Protein AF-A0A1A8RMK7-F1 (afdb_monomer_lite)

Radius of gyration: 38.93 Å; chains: 1; bounding box: 64×34×130 Å

Sequence (241 aa):
MSVLWRCCLLLFVYRCASGFGVDTCDEVRKVFQLRQIGPNKLLPSSPVPGSDLQVCTSQNLTCCTKKVEEKYQLAARRDIQNFLQAYSNGLNLLLTRNVASFQENFDVLMRQAENYTNAMLQVSYQKMFDQASETVRELFTDVGLFLLGSELNVGEFVQRFFDALFPLVYSHYINPGVDDLSPVHAECVRSVSRDVRPFGAAPDLLADQITRSGVSGRLLLQALHLGIEVINTTDHLQLSR

Organism: NCBI:txid451742

InterPro domains:
  IPR001863 Glypican [PF01153] (22-240)
  IPR001863 Glypican [PTHR10822] (5-240)

Secondary structure (DSSP, 8-state):
-HHHHHHHHHHHHHHHS--------HHHHHHHHHTT-S-GGGS-SS-EE-TT-SS---SSEES--HHHHHHHHHHHHHHHHHHHHHHHHHHHHHHHHHHHHHHHHHHHHHHHHHHHHHHHHHHH-GGGHHHHHHHHHHHHHHHHHHHHT----HHHHHHHHHHHHHHHHIIIII-TTS-S--HHHHHHHHHHHHHH-TTTTHHHHHHHHHHHHHHHHHHHHHHHHHHHHHHHHHHTPPPP-

Foldseek 3Di:
DPVVVVVVVVVVVVVVVPDPQVQACVVVLVVCVVLVLDDSVQWDGGWDDAPPDDPDDDPGTDRDDNVNNVSVVVSVLVVVLVVLVVVLVVLLVVLVVVLVVLLVVLVVVLVVVLVVVLVCCCVPPVQCSVQLSVLSVQLSVLLSCVLLPDPDQLLVSLLVSVLSCQLVCCCVPVPVVDPDQDPVRSVVSSVCCVVVVPVPCVSVVSSVVSVVVRVVSNVSSVVSVVSSVVSVVSSPDDDDD

pLDDT: mean 86.18, std 13.44, range [35.31, 97.75]

Structure (mmCIF, N/CA/C/O backbone):
data_AF-A0A1A8RMK7-F1
#
_entry.id   AF-A0A1A8RMK7-F1
#
loop_
_atom_site.group_PDB
_atom_site.id
_atom_site.type_symbol
_atom_site.label_atom_id
_atom_site.label_alt_id
_atom_site.label_comp_id
_atom_site.label_asym_id
_atom_site.label_entity_id
_atom_site.label_seq_id
_atom_site.pdbx_PDB_ins_code
_atom_site.Cartn_x
_atom_site.Cartn_y
_atom_site.Cartn_z
_atom_site.occupancy
_atom_site.B_iso_or_equiv
_atom_site.auth_seq_id
_atom_site.auth_comp_id
_atom_site.auth_asym_id
_atom_site.auth_atom_id
_atom_site.pdbx_PDB_model_num
ATOM 1 N N . MET A 1 1 ? 14.911 11.731 -89.880 1.00 53.34 1 MET A N 1
ATOM 2 C CA . MET A 1 1 ? 14.312 11.781 -88.522 1.00 53.34 1 MET A CA 1
ATOM 3 C C . MET A 1 1 ? 14.672 10.584 -87.622 1.00 53.34 1 MET A C 1
ATOM 5 O O . MET A 1 1 ? 14.210 10.533 -86.495 1.00 53.34 1 MET A O 1
ATOM 9 N N . SER A 1 2 ? 15.528 9.648 -88.052 1.00 57.47 2 SER A N 1
ATOM 10 C CA . SER A 1 2 ? 15.891 8.431 -87.296 1.00 57.47 2 SER A CA 1
ATOM 11 C C . SER A 1 2 ? 17.196 8.537 -86.488 1.00 57.47 2 SER A C 1
ATOM 13 O O . SER A 1 2 ? 17.404 7.765 -85.557 1.00 57.47 2 SER A O 1
ATOM 15 N N . VAL A 1 3 ? 18.071 9.493 -86.816 1.00 56.88 3 VAL A N 1
ATOM 16 C CA . VAL A 1 3 ? 19.383 9.663 -86.159 1.00 56.88 3 VAL A CA 1
ATOM 17 C C . VAL A 1 3 ? 19.263 10.462 -84.855 1.00 56.88 3 VAL A C 1
ATOM 19 O O . VAL A 1 3 ? 19.833 10.072 -83.841 1.00 56.88 3 VAL A O 1
ATOM 22 N N . LEU A 1 4 ? 18.432 11.510 -84.841 1.00 55.28 4 LEU A N 1
ATOM 23 C CA . LEU A 1 4 ? 18.163 12.334 -83.653 1.00 55.28 4 LEU A CA 1
ATOM 24 C C . LEU A 1 4 ? 17.505 11.538 -82.514 1.00 55.28 4 LEU A C 1
ATOM 26 O O . LEU A 1 4 ? 17.903 11.683 -81.364 1.00 55.28 4 LEU A O 1
ATOM 30 N N . TRP A 1 5 ? 16.577 10.625 -82.830 1.00 51.47 5 TRP A N 1
ATOM 31 C CA . TRP A 1 5 ? 15.961 9.737 -81.834 1.00 51.47 5 TRP A CA 1
ATOM 32 C C . TRP A 1 5 ? 17.001 8.786 -81.219 1.00 51.47 5 TRP A C 1
ATOM 34 O O . TRP A 1 5 ? 17.046 8.612 -80.002 1.00 51.47 5 TRP A O 1
ATOM 44 N N . ARG A 1 6 ? 17.896 8.216 -82.038 1.00 56.56 6 ARG A N 1
ATOM 45 C CA . ARG A 1 6 ? 18.968 7.327 -81.558 1.00 56.56 6 ARG A CA 1
ATOM 46 C C . ARG A 1 6 ? 19.976 8.061 -80.668 1.00 56.56 6 ARG A C 1
ATOM 48 O O . ARG A 1 6 ? 20.372 7.507 -79.648 1.00 56.56 6 ARG A O 1
ATOM 55 N N . CYS A 1 7 ? 20.324 9.311 -80.982 1.00 57.47 7 CYS A N 1
ATOM 56 C CA . CYS A 1 7 ? 21.169 10.137 -80.112 1.00 57.47 7 CYS A CA 1
ATOM 57 C C . CYS A 1 7 ? 20.474 10.509 -78.792 1.00 57.47 7 CYS A C 1
ATOM 59 O O . CYS A 1 7 ? 21.106 10.434 -77.740 1.00 57.47 7 CYS A O 1
ATOM 61 N N . CYS A 1 8 ? 19.179 10.844 -78.811 1.00 57.22 8 CYS A N 1
ATOM 62 C CA . CYS A 1 8 ? 18.424 11.125 -77.586 1.00 57.22 8 CYS A CA 1
ATOM 63 C C . CYS A 1 8 ? 18.284 9.891 -76.682 1.00 57.22 8 CYS A C 1
ATOM 65 O O . CYS A 1 8 ? 18.418 10.023 -75.469 1.00 57.22 8 CYS A O 1
ATOM 67 N N . LEU A 1 9 ? 18.084 8.696 -77.252 1.00 56.19 9 LEU A N 1
ATOM 68 C CA . LEU A 1 9 ? 18.052 7.443 -76.488 1.00 56.19 9 LEU A CA 1
ATOM 69 C C . LEU A 1 9 ? 19.420 7.097 -75.888 1.00 56.19 9 LEU A C 1
ATOM 71 O O . LEU A 1 9 ? 19.484 6.703 -74.729 1.00 56.19 9 LEU A O 1
ATOM 75 N N . LEU A 1 10 ? 20.517 7.296 -76.626 1.00 55.12 10 LEU A N 1
ATOM 76 C CA . LEU A 1 10 ? 21.869 7.056 -76.105 1.00 55.12 10 LEU A CA 1
ATOM 77 C C . LEU A 1 10 ? 22.231 8.026 -74.965 1.00 55.12 10 LEU A C 1
ATOM 79 O O . LEU A 1 10 ? 22.834 7.605 -73.982 1.00 55.12 10 LEU A O 1
ATOM 83 N N . LEU A 1 11 ? 21.802 9.291 -75.041 1.00 54.12 11 LEU A N 1
ATOM 84 C CA . LEU A 1 11 ? 21.999 10.276 -73.967 1.00 54.12 11 LEU A CA 1
ATOM 85 C C . LEU A 1 11 ? 21.123 10.003 -72.732 1.00 54.12 11 LEU A C 1
ATOM 87 O O . LEU A 1 11 ? 21.569 10.234 -71.608 1.00 54.12 11 LEU A O 1
ATOM 91 N N . PHE A 1 12 ? 19.905 9.481 -72.916 1.00 51.97 12 PHE A N 1
ATOM 92 C CA . PHE A 1 12 ? 19.041 9.067 -71.803 1.00 51.97 12 PHE A CA 1
ATOM 93 C C . PHE A 1 12 ? 19.560 7.803 -71.106 1.00 51.97 12 PHE A C 1
ATOM 95 O O . PHE A 1 12 ? 19.561 7.740 -69.879 1.00 51.97 12 PHE A O 1
ATOM 102 N N . VAL A 1 13 ? 20.074 6.827 -71.863 1.00 52.34 13 VAL A N 1
ATOM 103 C CA . VAL A 1 13 ? 20.673 5.605 -71.299 1.00 52.34 13 VAL A CA 1
ATOM 104 C C . VAL A 1 13 ? 21.986 5.916 -70.571 1.00 52.34 13 VAL A C 1
ATOM 106 O O . VAL A 1 13 ? 22.209 5.381 -69.487 1.00 52.34 13 VAL A O 1
ATOM 109 N N . TYR A 1 14 ? 22.810 6.845 -71.077 1.00 44.16 14 TYR A N 1
ATOM 110 C CA . TYR A 1 14 ? 24.031 7.270 -70.377 1.00 44.16 14 TYR A CA 1
ATOM 111 C C . TYR A 1 14 ? 23.729 7.992 -69.050 1.00 44.16 14 TYR A C 1
ATOM 113 O O . TYR A 1 14 ? 24.456 7.815 -68.077 1.00 44.16 14 TYR A O 1
ATOM 121 N N . ARG A 1 15 ? 22.621 8.747 -68.970 1.00 40.75 15 ARG A N 1
ATOM 122 C CA . ARG A 1 15 ? 22.164 9.391 -67.720 1.00 40.75 15 ARG A CA 1
ATOM 123 C C . ARG A 1 15 ? 21.473 8.447 -66.729 1.00 40.75 15 ARG A C 1
ATOM 125 O O . ARG A 1 15 ? 21.417 8.772 -65.549 1.00 40.75 15 ARG A O 1
ATOM 132 N N . CYS A 1 16 ? 20.972 7.293 -67.171 1.00 37.19 16 CYS A N 1
ATOM 133 C CA . CYS A 1 16 ? 20.423 6.264 -66.277 1.00 37.19 16 CYS A CA 1
ATOM 134 C C . CYS A 1 16 ? 21.469 5.243 -65.798 1.00 37.19 16 CYS A C 1
ATOM 136 O O . CYS A 1 16 ? 21.209 4.539 -64.827 1.00 37.19 16 CYS A O 1
ATOM 138 N N . ALA A 1 17 ? 22.642 5.164 -66.440 1.00 35.31 17 ALA A N 1
ATOM 139 C CA . ALA A 1 17 ? 23.746 4.301 -66.009 1.00 35.31 17 ALA A CA 1
ATOM 140 C C . ALA A 1 17 ? 24.606 4.915 -64.888 1.00 35.31 17 ALA A C 1
ATOM 142 O O . ALA A 1 17 ? 25.347 4.195 -64.221 1.00 35.31 17 ALA A O 1
ATOM 143 N N . SER A 1 18 ? 24.472 6.216 -64.619 1.00 37.44 18 SER A N 1
ATOM 144 C CA . SER A 1 18 ? 24.911 6.809 -63.356 1.00 37.44 18 SER A CA 1
ATOM 145 C C . SER A 1 18 ? 23.923 6.425 -62.255 1.00 37.44 18 SER A C 1
ATOM 147 O O . SER A 1 18 ? 23.107 7.231 -61.809 1.00 37.44 18 SER A O 1
ATOM 149 N N . GLY A 1 19 ? 23.995 5.163 -61.822 1.00 37.56 19 GLY A N 1
ATOM 150 C CA . GLY A 1 19 ? 23.586 4.817 -60.468 1.00 37.56 19 GLY A CA 1
ATOM 151 C C . GLY A 1 19 ? 24.269 5.779 -59.495 1.00 37.56 19 GLY A C 1
ATOM 152 O O . GLY A 1 19 ? 25.365 6.258 -59.779 1.00 37.56 19 GLY A O 1
ATOM 153 N N . PHE A 1 20 ? 23.603 6.099 -58.386 1.00 40.56 20 PHE A N 1
ATOM 154 C CA . PHE A 1 20 ? 24.162 6.869 -57.275 1.00 40.56 20 PHE A CA 1
ATOM 155 C C . PHE A 1 20 ? 25.444 6.185 -56.753 1.00 40.56 20 PHE A C 1
ATOM 157 O O . PHE A 1 20 ? 25.419 5.434 -55.780 1.00 40.56 20 PHE A O 1
ATOM 164 N N . GLY A 1 21 ? 26.568 6.405 -57.431 1.00 46.97 21 GLY A N 1
ATOM 165 C CA . GLY A 1 21 ? 27.900 6.131 -56.930 1.00 46.97 21 GLY A CA 1
ATOM 166 C C . GLY A 1 21 ? 28.168 7.179 -55.871 1.00 46.97 21 GLY A C 1
ATOM 167 O O . GLY A 1 21 ? 28.387 8.347 -56.179 1.00 46.97 21 GLY A O 1
ATOM 168 N N . VAL A 1 22 ? 28.045 6.790 -54.607 1.00 56.91 22 VAL A N 1
ATOM 169 C CA . VAL A 1 22 ? 28.481 7.627 -53.492 1.00 56.91 22 VAL A CA 1
ATOM 170 C C . VAL A 1 22 ? 30.006 7.632 -53.545 1.00 56.91 22 VAL A C 1
ATOM 172 O O . VAL A 1 22 ? 30.634 6.799 -52.913 1.00 56.91 22 VAL A O 1
ATOM 175 N N . ASP A 1 23 ? 30.616 8.507 -54.344 1.00 66.38 23 ASP A N 1
ATOM 176 C CA . ASP A 1 23 ? 32.080 8.527 -54.509 1.00 66.38 23 ASP A CA 1
ATOM 177 C C . ASP A 1 23 ? 32.806 8.990 -53.232 1.00 66.38 23 ASP A C 1
ATOM 179 O O . ASP A 1 23 ? 33.994 8.715 -53.046 1.00 66.38 23 ASP A O 1
ATOM 183 N N . THR A 1 24 ? 32.095 9.650 -52.309 1.00 81.38 24 THR A N 1
ATOM 184 C CA . THR A 1 24 ? 32.659 10.158 -51.054 1.00 81.38 24 THR A CA 1
ATOM 185 C C . THR A 1 24 ? 31.793 9.839 -49.837 1.00 81.38 24 THR A C 1
ATOM 187 O O . THR A 1 24 ? 30.565 9.867 -49.871 1.00 81.38 24 THR A O 1
ATOM 190 N N . CYS A 1 25 ? 32.445 9.575 -48.703 1.00 86.25 25 CYS A N 1
ATOM 191 C CA . CYS A 1 25 ? 31.781 9.249 -47.435 1.00 86.25 25 CYS A CA 1
ATOM 192 C C . CYS A 1 25 ? 31.457 10.484 -46.570 1.00 86.25 25 CYS A C 1
ATOM 194 O O . CYS A 1 25 ? 31.342 10.387 -45.344 1.00 86.25 25 CYS A O 1
ATOM 196 N N . ASP A 1 26 ? 31.334 11.661 -47.185 1.00 87.00 26 ASP A N 1
ATOM 197 C CA . ASP A 1 26 ? 31.254 12.939 -46.470 1.00 87.00 26 ASP A CA 1
ATOM 198 C C . ASP A 1 26 ? 29.928 13.126 -45.723 1.00 87.00 26 ASP A C 1
ATOM 200 O O . ASP A 1 26 ? 29.926 13.590 -44.582 1.00 87.00 26 ASP A O 1
ATOM 204 N N . GLU A 1 27 ? 28.804 12.705 -46.308 1.00 86.81 27 GLU A N 1
ATOM 205 C CA . GLU A 1 27 ? 27.490 12.780 -45.650 1.00 86.81 27 GLU A CA 1
ATOM 206 C C . GLU A 1 27 ? 27.410 11.865 -44.420 1.00 86.81 27 GLU A C 1
ATOM 208 O O . GLU A 1 27 ? 26.940 12.274 -43.356 1.00 86.81 27 GLU A O 1
ATOM 213 N N . VAL A 1 28 ? 27.969 10.653 -44.512 1.00 87.50 28 VAL A N 1
ATOM 214 C CA . VAL A 1 28 ? 28.061 9.726 -43.370 1.00 87.50 28 VAL A CA 1
ATOM 215 C C . VAL A 1 28 ? 28.926 10.329 -42.263 1.00 87.50 28 VAL A C 1
ATOM 217 O O . VAL A 1 28 ? 28.579 10.245 -41.083 1.00 87.50 28 VAL A O 1
ATOM 220 N N . ARG A 1 29 ? 30.014 11.019 -42.633 1.00 88.69 29 ARG A N 1
ATOM 221 C CA . ARG A 1 29 ? 30.884 11.723 -41.684 1.00 88.69 29 ARG A CA 1
ATOM 222 C C . ARG A 1 29 ? 30.166 12.844 -40.944 1.00 88.69 29 ARG A C 1
ATOM 224 O O . ARG A 1 29 ? 30.342 12.958 -39.732 1.00 88.69 29 ARG A O 1
ATOM 231 N N . LYS A 1 30 ? 29.321 13.621 -41.628 1.00 88.94 30 LYS A N 1
ATOM 232 C CA . LYS A 1 30 ? 28.495 14.655 -40.982 1.00 88.94 30 LYS A CA 1
ATOM 233 C C . LYS A 1 30 ? 27.570 14.049 -39.927 1.00 88.94 30 LYS A C 1
ATOM 235 O O . LYS A 1 30 ? 27.526 14.551 -38.807 1.00 88.94 30 LYS A O 1
ATOM 240 N N . VAL A 1 31 ? 26.880 12.952 -40.248 1.00 89.25 31 VAL A N 1
ATOM 241 C CA . VAL A 1 31 ? 25.964 12.284 -39.304 1.00 89.25 31 VAL A CA 1
ATOM 242 C C . VAL A 1 31 ? 26.719 11.685 -38.116 1.00 89.25 31 VAL A C 1
ATOM 244 O O . VAL A 1 31 ? 26.298 11.867 -36.974 1.00 89.25 31 VAL A O 1
ATOM 247 N N . PHE A 1 32 ? 27.849 11.017 -38.361 1.00 90.06 32 PHE A N 1
ATOM 248 C CA . PHE A 1 32 ? 28.683 10.418 -37.312 1.00 90.06 32 PHE A CA 1
ATOM 249 C C . PHE A 1 32 ? 29.187 11.460 -36.304 1.00 90.06 32 PHE A C 1
ATOM 251 O O . PHE A 1 32 ? 29.187 11.207 -35.097 1.00 90.06 32 PHE A O 1
ATOM 258 N N . GLN A 1 33 ? 29.546 12.650 -36.799 1.00 89.44 33 GLN A N 1
ATOM 259 C CA . GLN A 1 33 ? 29.944 13.787 -35.974 1.00 89.44 33 GLN A CA 1
ATOM 260 C C . GLN A 1 33 ? 28.759 14.400 -35.224 1.00 89.44 33 GLN A C 1
ATOM 262 O O . GLN A 1 33 ? 28.847 14.617 -34.017 1.00 89.44 33 GLN A O 1
ATOM 267 N N . LEU A 1 34 ? 27.652 14.674 -35.920 1.00 90.62 34 LEU A N 1
ATOM 268 C CA . LEU A 1 34 ? 26.475 15.325 -35.340 1.00 90.62 34 LEU A CA 1
ATOM 269 C C . LEU A 1 34 ? 25.857 14.487 -34.213 1.00 90.62 34 LEU A C 1
ATOM 271 O O . LEU A 1 34 ? 25.421 15.032 -33.204 1.00 90.62 34 LEU A O 1
ATOM 275 N N . ARG A 1 35 ? 25.877 13.159 -34.356 1.00 88.44 35 ARG A N 1
ATOM 276 C CA . ARG A 1 35 ? 25.423 12.199 -33.339 1.00 88.44 35 ARG A CA 1
ATOM 277 C C . ARG A 1 35 ? 26.490 11.848 -32.293 1.00 88.44 35 ARG A C 1
ATOM 279 O O . ARG A 1 35 ? 26.221 11.025 -31.429 1.00 88.44 35 ARG A O 1
ATOM 286 N N . GLN A 1 36 ? 27.687 12.439 -32.369 1.00 89.50 36 GLN A N 1
ATOM 287 C CA . GLN A 1 36 ? 28.798 12.220 -31.429 1.00 89.50 36 GLN A CA 1
ATOM 288 C C . GLN A 1 36 ? 29.155 10.733 -31.217 1.00 89.50 36 GLN A C 1
ATOM 290 O O . GLN A 1 36 ? 29.502 10.305 -30.117 1.00 89.50 36 GLN A O 1
ATOM 295 N N . ILE A 1 37 ? 29.084 9.924 -32.278 1.00 90.62 37 ILE A N 1
ATOM 296 C CA . ILE A 1 37 ? 29.238 8.460 -32.192 1.00 90.62 37 ILE A CA 1
ATOM 297 C C . ILE A 1 37 ? 30.705 8.063 -31.957 1.00 90.62 37 ILE A C 1
ATOM 299 O O . ILE A 1 37 ? 31.006 7.067 -31.291 1.00 90.62 37 ILE A O 1
ATOM 303 N N . GLY A 1 38 ? 31.641 8.859 -32.473 1.00 87.06 38 GLY A N 1
ATOM 304 C CA . GLY A 1 38 ? 33.068 8.660 -32.265 1.00 87.06 38 GLY A CA 1
ATOM 305 C C . GLY A 1 38 ? 33.935 9.655 -33.040 1.00 87.06 38 GLY A C 1
ATOM 306 O O . GLY A 1 38 ? 33.423 10.566 -33.688 1.00 87.06 38 GLY A O 1
ATOM 307 N N . PRO A 1 39 ? 35.268 9.491 -33.000 1.00 87.31 39 PRO A N 1
ATOM 308 C CA . PRO A 1 39 ? 36.182 10.356 -33.734 1.00 87.31 39 PRO A CA 1
ATOM 309 C C . PRO A 1 39 ? 36.07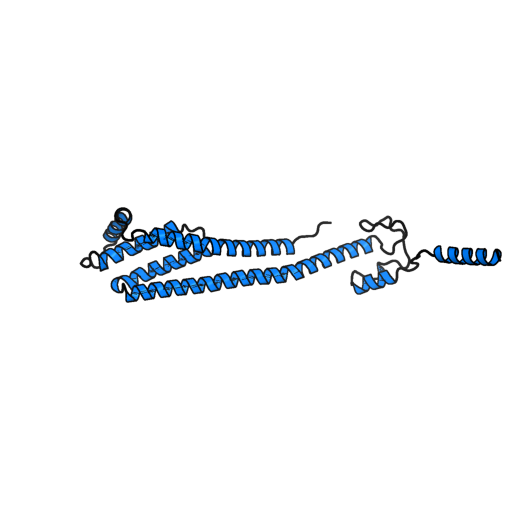6 10.142 -35.251 1.00 87.31 39 PRO A C 1
ATOM 311 O O . PRO A 1 39 ? 36.188 9.017 -35.737 1.00 87.31 39 PRO A O 1
ATOM 314 N N . ASN A 1 40 ? 35.983 11.240 -36.007 1.00 82.62 40 ASN A N 1
ATOM 315 C CA . ASN A 1 40 ? 35.842 11.243 -37.473 1.00 82.62 40 ASN A CA 1
ATOM 316 C C . ASN A 1 40 ? 36.942 10.473 -38.226 1.00 82.62 40 ASN A C 1
ATOM 318 O O . ASN A 1 40 ? 36.713 10.015 -39.339 1.00 82.62 40 ASN A O 1
ATOM 322 N N . LYS A 1 41 ? 38.123 10.302 -37.616 1.00 82.69 41 LYS A N 1
ATOM 323 C CA . LYS A 1 41 ? 39.261 9.555 -38.181 1.00 82.69 41 LYS A CA 1
ATOM 324 C C . LYS A 1 41 ? 38.971 8.062 -38.400 1.00 82.69 41 LYS A C 1
ATOM 326 O O . LYS A 1 41 ? 39.741 7.399 -39.080 1.00 82.69 41 LYS A O 1
ATOM 331 N N . LEU A 1 42 ? 37.908 7.526 -37.792 1.00 83.25 42 LEU A N 1
ATOM 332 C CA . LEU A 1 42 ? 37.498 6.126 -37.953 1.00 83.25 42 LEU A CA 1
ATOM 333 C C . LEU A 1 42 ? 36.781 5.856 -39.282 1.00 83.25 42 LEU A C 1
ATOM 335 O O . LEU A 1 42 ? 36.686 4.699 -39.688 1.00 83.25 42 LEU A O 1
ATOM 339 N N . LEU A 1 43 ? 36.262 6.898 -39.935 1.00 87.25 43 LEU A N 1
ATOM 340 C CA . LEU A 1 43 ? 35.544 6.775 -41.197 1.00 87.25 43 LEU A CA 1
ATOM 341 C C . LEU A 1 43 ? 36.509 6.845 -42.385 1.00 87.25 43 LEU A C 1
ATOM 343 O O . LEU A 1 43 ? 37.391 7.708 -42.398 1.00 87.25 43 LEU A O 1
ATOM 347 N N . PRO A 1 44 ? 36.321 5.997 -43.407 1.00 86.38 44 PRO A N 1
ATOM 348 C CA . PRO A 1 44 ? 37.107 6.072 -44.625 1.00 86.38 44 PRO A CA 1
ATOM 349 C C . PRO A 1 44 ? 36.777 7.350 -45.422 1.00 86.38 44 PRO A C 1
ATOM 351 O O . PRO A 1 44 ? 35.725 7.977 -45.253 1.00 86.38 44 PRO A O 1
ATOM 354 N N . SER A 1 45 ? 37.709 7.780 -46.274 1.00 81.88 45 SER A N 1
ATOM 355 C CA . SER A 1 45 ? 37.523 8.924 -47.180 1.00 81.88 45 SER A CA 1
ATOM 356 C C . SER A 1 45 ? 36.633 8.577 -48.377 1.00 81.88 45 SER A C 1
ATOM 358 O O . SER A 1 45 ? 35.817 9.399 -48.786 1.00 81.88 45 SER A O 1
ATOM 360 N N . SER A 1 46 ? 36.747 7.346 -48.875 1.00 84.81 46 SER A N 1
ATOM 361 C CA . SER A 1 46 ? 35.974 6.778 -49.982 1.00 84.81 46 SER A CA 1
ATOM 362 C C . SER A 1 46 ? 35.346 5.438 -49.571 1.00 84.81 46 SER A C 1
ATOM 364 O O . SER A 1 46 ? 35.820 4.821 -48.613 1.00 84.81 46 SER A O 1
ATOM 366 N N . PRO A 1 47 ? 34.315 4.950 -50.277 1.00 87.06 47 PRO A N 1
ATOM 367 C CA . PRO A 1 47 ? 33.696 3.663 -49.972 1.00 87.06 47 PRO A CA 1
ATOM 368 C C . PRO A 1 47 ? 34.685 2.491 -50.042 1.00 87.06 47 PRO A C 1
ATOM 370 O O . PRO A 1 47 ? 35.531 2.426 -50.934 1.00 87.06 47 PRO A O 1
ATOM 373 N N . VAL A 1 48 ? 34.550 1.546 -49.114 1.00 86.69 48 VAL A N 1
ATOM 374 C CA . VAL A 1 48 ? 35.363 0.325 -48.994 1.00 86.69 48 VAL A CA 1
ATOM 375 C C . VAL A 1 48 ? 34.478 -0.924 -49.082 1.00 86.69 48 VAL A C 1
ATOM 377 O O . VAL A 1 48 ? 33.282 -0.827 -48.823 1.00 86.69 48 VAL A O 1
ATOM 380 N N . PRO A 1 49 ? 35.001 -2.107 -49.446 1.00 84.25 49 PRO A N 1
ATOM 381 C CA . PRO A 1 49 ? 34.217 -3.345 -49.411 1.00 84.25 49 PRO A CA 1
ATOM 382 C C . PRO A 1 49 ? 33.711 -3.648 -47.992 1.00 84.25 49 PRO A C 1
ATOM 384 O O . PRO A 1 49 ? 34.488 -3.566 -47.047 1.00 84.25 49 PRO A O 1
ATOM 387 N N . GLY A 1 50 ? 32.429 -4.003 -47.848 1.00 81.06 50 GLY A N 1
ATOM 388 C CA . GLY A 1 50 ? 31.773 -4.238 -46.550 1.00 81.06 50 GLY A CA 1
ATOM 389 C C . GLY A 1 50 ? 31.555 -5.704 -46.183 1.00 81.06 50 GLY A C 1
ATOM 390 O O . GLY A 1 50 ? 30.598 -6.021 -45.482 1.00 81.06 50 GLY A O 1
ATOM 391 N N . SER A 1 51 ? 32.381 -6.620 -46.691 1.00 78.56 51 SER A N 1
ATOM 392 C CA . SER A 1 51 ? 32.236 -8.064 -46.446 1.00 78.56 51 SER A CA 1
ATOM 393 C C . SER A 1 51 ? 32.538 -8.490 -45.002 1.00 78.56 51 SER A C 1
ATOM 395 O O . SER A 1 51 ? 32.241 -9.621 -44.627 1.00 78.56 51 SER A O 1
ATOM 397 N N . ASP A 1 52 ? 33.130 -7.607 -44.197 1.00 81.62 52 ASP A N 1
ATOM 398 C CA . ASP A 1 52 ? 33.526 -7.822 -42.802 1.00 81.62 52 ASP A CA 1
ATOM 399 C C . ASP A 1 52 ? 32.504 -7.303 -41.769 1.00 81.62 52 ASP A C 1
ATOM 401 O O . ASP A 1 52 ? 32.746 -7.408 -40.560 1.00 81.62 52 ASP A O 1
ATOM 405 N N . LEU A 1 53 ? 31.374 -6.759 -42.234 1.00 86.19 53 LEU A N 1
ATOM 406 C CA . LEU A 1 53 ? 30.290 -6.229 -41.405 1.00 86.19 53 LEU A CA 1
ATOM 407 C C . LEU A 1 53 ? 29.400 -7.345 -40.837 1.00 86.19 53 LEU A C 1
ATOM 409 O O . LEU A 1 53 ? 29.136 -8.353 -41.491 1.00 86.19 53 LEU A O 1
ATOM 413 N N . GLN A 1 54 ? 28.948 -7.170 -39.594 1.00 86.62 54 GLN A N 1
ATOM 414 C CA . GLN A 1 54 ? 28.195 -8.182 -38.841 1.00 86.62 54 GLN A CA 1
ATOM 415 C C . GLN A 1 54 ? 26.678 -7.972 -38.880 1.00 86.62 54 GLN A C 1
ATOM 417 O O . GLN A 1 54 ? 25.932 -8.946 -38.810 1.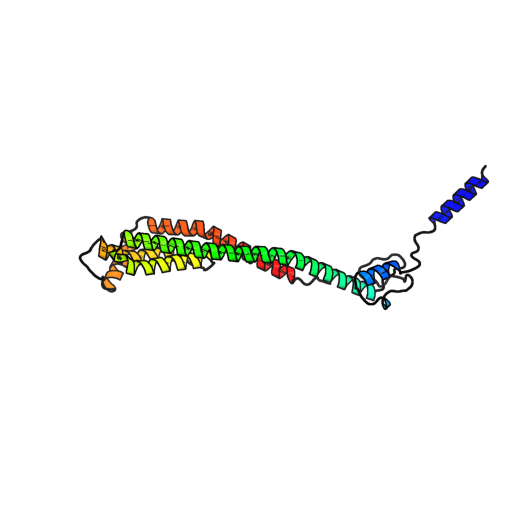00 86.62 54 GLN A O 1
ATOM 422 N N . VAL A 1 55 ? 26.219 -6.721 -38.943 1.00 88.69 55 VAL A N 1
ATOM 423 C CA . VAL A 1 55 ? 24.798 -6.345 -38.849 1.00 88.69 55 VAL A CA 1
ATOM 424 C C . VAL A 1 55 ? 24.320 -5.736 -40.164 1.00 88.69 55 VAL A C 1
ATOM 426 O O . VAL A 1 55 ? 23.261 -6.091 -40.679 1.00 88.69 55 VAL A O 1
ATOM 429 N N . CYS A 1 56 ? 25.102 -4.821 -40.730 1.00 87.38 56 CYS A N 1
ATOM 430 C CA . CYS A 1 56 ? 24.807 -4.182 -41.999 1.00 87.38 56 CYS A CA 1
ATOM 431 C C . CYS A 1 56 ? 25.117 -5.135 -43.160 1.00 87.38 56 CYS A C 1
ATOM 433 O O . CYS A 1 56 ? 26.260 -5.529 -43.372 1.00 87.38 56 CYS A O 1
ATOM 435 N N . THR A 1 57 ? 24.110 -5.457 -43.967 1.00 81.88 57 THR A N 1
ATOM 436 C CA . THR A 1 57 ? 24.288 -6.215 -45.210 1.00 81.88 57 THR A CA 1
ATOM 437 C C . THR A 1 57 ? 24.538 -5.253 -46.370 1.00 81.88 57 THR A C 1
ATOM 439 O O . THR A 1 57 ? 23.621 -4.586 -46.845 1.00 81.88 57 THR A O 1
ATOM 442 N N . SER A 1 58 ? 25.782 -5.168 -46.851 1.00 72.94 58 SER A N 1
ATOM 443 C CA . SER A 1 58 ? 26.112 -4.427 -48.076 1.00 72.94 58 SER A CA 1
ATOM 444 C C . SER A 1 58 ? 26.497 -5.387 -49.199 1.00 72.94 58 SER A C 1
ATOM 446 O O . SER A 1 58 ? 27.478 -6.115 -49.077 1.00 72.94 58 SER A O 1
ATOM 448 N N . GLN A 1 59 ? 25.761 -5.362 -50.313 1.00 62.78 59 GLN A N 1
ATOM 449 C CA . GLN A 1 59 ? 26.109 -6.134 -51.517 1.00 62.78 59 GLN A CA 1
ATOM 450 C C . GLN A 1 59 ? 27.276 -5.505 -52.318 1.00 62.78 59 GLN A C 1
ATOM 452 O O . GLN A 1 59 ? 27.839 -6.175 -53.176 1.00 62.78 59 GLN A O 1
ATOM 457 N N . ASN A 1 60 ? 27.660 -4.251 -52.021 1.00 73.75 60 ASN A N 1
ATOM 458 C CA . ASN A 1 60 ? 28.679 -3.446 -52.723 1.00 73.75 60 ASN A CA 1
ATOM 459 C C . ASN A 1 60 ? 29.623 -2.715 -51.728 1.00 73.75 60 ASN A C 1
ATOM 461 O O . ASN A 1 60 ? 29.759 -3.122 -50.575 1.00 73.75 60 ASN A O 1
ATOM 465 N N . LEU A 1 61 ? 30.280 -1.631 -52.169 1.00 84.06 61 LEU A N 1
ATOM 466 C CA . LEU A 1 61 ? 31.077 -0.733 -51.325 1.00 84.06 61 LEU A CA 1
ATOM 46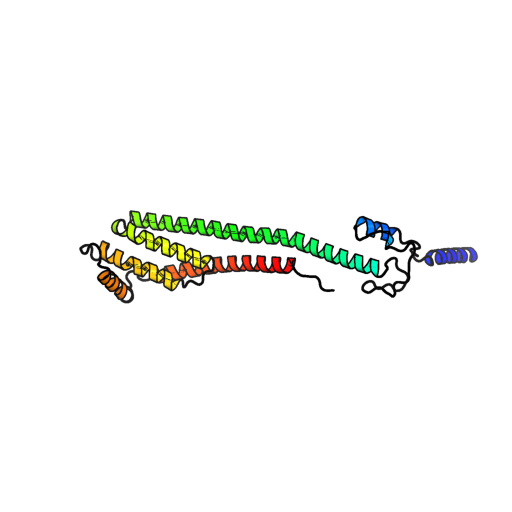7 C C . LEU A 1 61 ? 30.210 0.010 -50.284 1.00 84.06 61 LEU A C 1
ATOM 469 O O . LEU A 1 61 ? 29.055 0.344 -50.539 1.00 84.06 61 LEU A O 1
ATOM 473 N N . THR A 1 62 ? 30.793 0.310 -49.125 1.00 88.56 62 THR A N 1
ATOM 474 C CA . THR A 1 62 ? 30.170 0.953 -47.961 1.00 88.56 62 THR A CA 1
ATOM 475 C C . THR A 1 62 ? 31.122 1.960 -47.315 1.00 88.56 62 THR A C 1
ATOM 477 O O . THR A 1 62 ? 32.341 1.850 -47.408 1.00 88.56 62 THR A O 1
ATOM 480 N N . CYS A 1 63 ? 30.570 2.951 -46.620 1.00 88.94 63 CYS A N 1
ATOM 481 C CA . CYS A 1 63 ? 31.337 3.912 -45.825 1.00 88.94 63 CYS A CA 1
ATOM 482 C C . CYS A 1 63 ? 31.545 3.466 -44.369 1.00 88.94 63 CYS A C 1
ATOM 484 O O . CYS A 1 63 ? 32.148 4.194 -43.579 1.00 88.94 63 CYS A O 1
ATOM 486 N N . CYS A 1 64 ? 31.043 2.287 -44.000 1.00 89.25 64 CYS A N 1
ATOM 487 C CA . CYS A 1 64 ? 31.185 1.725 -42.664 1.00 89.25 64 CYS A CA 1
ATOM 488 C C . CYS A 1 64 ? 32.247 0.627 -42.666 1.00 89.25 64 CYS A C 1
ATOM 490 O O . CYS A 1 64 ? 32.138 -0.345 -43.402 1.00 89.25 64 CYS A O 1
ATOM 492 N N . THR A 1 65 ? 33.250 0.768 -41.803 1.00 89.12 65 THR A N 1
ATOM 493 C CA . THR A 1 65 ? 34.153 -0.332 -41.437 1.00 89.12 65 THR A CA 1
ATOM 494 C C . THR A 1 65 ? 33.582 -1.082 -40.238 1.00 89.12 65 THR A C 1
ATOM 496 O O . THR A 1 65 ? 32.777 -0.517 -39.492 1.00 89.12 65 THR A O 1
ATOM 499 N N . LYS A 1 66 ? 34.062 -2.298 -39.959 1.00 88.38 66 LYS A N 1
ATOM 500 C CA . LYS A 1 66 ? 33.676 -3.046 -38.751 1.00 88.38 66 LYS A CA 1
ATOM 501 C C . LYS A 1 66 ? 33.774 -2.227 -37.453 1.00 88.38 66 LYS A C 1
ATOM 503 O O . LYS A 1 66 ? 32.869 -2.252 -36.627 1.00 88.38 66 LYS A O 1
ATOM 508 N N . LYS A 1 67 ? 34.835 -1.425 -37.281 1.00 89.25 67 LYS A N 1
ATOM 509 C CA . LYS A 1 67 ? 34.992 -0.553 -36.096 1.00 89.25 67 LYS A CA 1
ATOM 510 C C . LYS A 1 67 ? 33.934 0.549 -36.032 1.00 89.25 67 LYS A C 1
ATOM 512 O O . LYS A 1 67 ? 33.507 0.926 -34.944 1.00 89.25 67 LYS A O 1
ATOM 517 N N . VAL A 1 68 ? 33.552 1.104 -37.181 1.00 90.31 68 VAL A N 1
ATOM 518 C CA . VAL A 1 68 ? 32.488 2.113 -37.270 1.00 90.31 68 VAL A CA 1
ATOM 519 C C . VAL A 1 68 ? 31.138 1.470 -36.958 1.00 90.31 68 VAL A C 1
ATOM 521 O O . VAL A 1 68 ? 30.376 2.028 -36.174 1.00 90.31 68 VAL A O 1
ATOM 524 N N . GLU A 1 69 ? 30.876 0.273 -37.483 1.00 90.50 69 GLU A N 1
ATOM 525 C CA . GLU A 1 69 ? 29.672 -0.508 -37.186 1.00 90.50 69 GLU A CA 1
ATOM 526 C C . GLU A 1 69 ? 29.550 -0.830 -35.687 1.00 90.50 69 GLU A C 1
ATOM 528 O O . GLU A 1 69 ? 28.506 -0.573 -35.092 1.00 90.50 69 GLU A O 1
ATOM 533 N N . GLU A 1 70 ? 30.628 -1.274 -35.034 1.00 91.19 70 GLU A N 1
ATOM 534 C CA . GLU A 1 70 ? 30.662 -1.495 -33.579 1.00 91.19 70 GLU A CA 1
ATOM 535 C C . GLU A 1 70 ? 30.331 -0.215 -32.784 1.00 91.19 70 GLU A C 1
ATOM 537 O O . GLU A 1 70 ? 29.644 -0.269 -31.759 1.00 91.19 70 GLU A O 1
ATOM 542 N N . LYS A 1 71 ? 30.779 0.960 -33.252 1.00 92.19 71 LYS A N 1
ATOM 543 C CA . LYS A 1 71 ? 30.439 2.250 -32.625 1.00 92.19 71 LYS A CA 1
ATOM 544 C C . LYS A 1 71 ? 28.975 2.627 -32.828 1.00 92.19 71 LYS A C 1
ATOM 546 O O . LYS A 1 71 ? 28.353 3.091 -31.875 1.00 92.19 71 LYS A O 1
ATOM 551 N N . TYR A 1 72 ? 28.417 2.394 -34.015 1.00 91.12 72 TYR A N 1
ATOM 552 C CA . TYR A 1 72 ? 26.986 2.574 -34.264 1.00 91.12 72 TYR A CA 1
ATOM 553 C C . TYR A 1 72 ? 26.136 1.637 -33.403 1.00 91.12 72 TYR A C 1
ATOM 555 O O . TYR A 1 72 ? 25.153 2.090 -32.826 1.00 91.12 72 TYR A O 1
ATOM 563 N N . GLN A 1 73 ? 26.532 0.371 -33.241 1.00 90.62 73 GLN A N 1
ATOM 564 C CA . GLN A 1 73 ? 25.845 -0.562 -32.343 1.00 90.62 73 GLN A CA 1
ATOM 565 C C . GLN A 1 73 ? 25.858 -0.061 -30.894 1.00 90.62 73 GLN A C 1
ATOM 567 O O . GLN A 1 73 ? 24.832 -0.089 -30.218 1.00 90.62 73 GLN A O 1
ATOM 572 N N . LEU A 1 74 ? 27.001 0.438 -30.408 1.00 90.75 74 LEU A N 1
ATOM 573 C CA . LEU A 1 74 ? 27.092 1.012 -29.064 1.00 90.75 74 LEU A CA 1
ATOM 574 C C . LEU A 1 74 ? 26.217 2.265 -28.909 1.00 90.75 74 LEU A C 1
ATOM 576 O O . LEU A 1 74 ? 25.554 2.415 -27.885 1.00 90.75 74 LEU A O 1
ATOM 580 N N . ALA A 1 75 ? 26.207 3.151 -29.909 1.00 91.62 75 ALA A N 1
ATOM 581 C CA . ALA A 1 75 ? 25.359 4.339 -29.912 1.00 91.62 75 ALA A CA 1
ATOM 582 C C . ALA A 1 75 ? 23.869 3.967 -29.918 1.00 91.62 75 ALA A C 1
ATOM 584 O O . ALA A 1 75 ? 23.123 4.477 -29.095 1.00 91.62 75 ALA A O 1
ATOM 585 N N . ALA A 1 76 ? 23.455 3.010 -30.753 1.00 90.69 76 ALA A N 1
ATOM 586 C CA . ALA A 1 76 ? 22.079 2.524 -30.801 1.00 90.69 76 ALA A CA 1
ATOM 587 C C . ALA A 1 76 ? 21.632 1.904 -29.466 1.00 90.69 76 ALA A C 1
ATOM 589 O O . ALA A 1 76 ? 20.541 2.204 -28.988 1.00 90.69 76 ALA A O 1
ATOM 590 N N . ARG A 1 77 ? 22.487 1.093 -28.820 1.00 88.81 77 ARG A N 1
ATOM 591 C CA . ARG A 1 77 ? 22.196 0.537 -27.485 1.00 88.81 77 ARG A CA 1
ATOM 592 C C . ARG A 1 77 ? 22.009 1.642 -26.439 1.00 88.81 77 ARG A C 1
ATOM 594 O O . ARG A 1 77 ? 21.071 1.567 -25.653 1.00 88.81 77 ARG A O 1
ATOM 601 N N . ARG A 1 78 ? 22.855 2.682 -26.452 1.00 89.44 78 ARG A N 1
ATOM 602 C CA . ARG A 1 78 ? 22.701 3.847 -25.560 1.00 89.44 78 ARG A CA 1
ATOM 603 C C . ARG A 1 78 ? 21.436 4.644 -25.852 1.00 89.44 78 ARG A C 1
ATOM 605 O O . ARG A 1 78 ? 20.758 5.029 -24.912 1.00 89.44 78 ARG A O 1
ATOM 612 N N . ASP A 1 79 ? 21.116 4.883 -27.121 1.00 90.38 79 ASP A N 1
ATOM 613 C CA . ASP A 1 79 ? 19.912 5.622 -27.511 1.00 90.38 79 ASP A CA 1
ATOM 614 C C . ASP A 1 79 ? 18.650 4.897 -27.025 1.00 90.38 79 ASP A C 1
ATOM 616 O O . ASP A 1 79 ? 17.770 5.530 -26.446 1.00 90.38 79 ASP A O 1
ATOM 620 N N . ILE A 1 80 ? 18.592 3.567 -27.175 1.00 88.75 80 ILE A N 1
ATOM 621 C CA . ILE A 1 80 ? 17.493 2.747 -26.646 1.00 88.75 80 ILE A CA 1
ATOM 622 C C . ILE A 1 80 ? 17.451 2.811 -25.117 1.00 88.75 80 ILE A C 1
ATOM 624 O O . ILE A 1 80 ? 16.378 3.007 -24.556 1.00 88.75 80 ILE A O 1
ATOM 628 N N . GLN A 1 81 ? 18.592 2.686 -24.436 1.00 88.56 81 GLN A N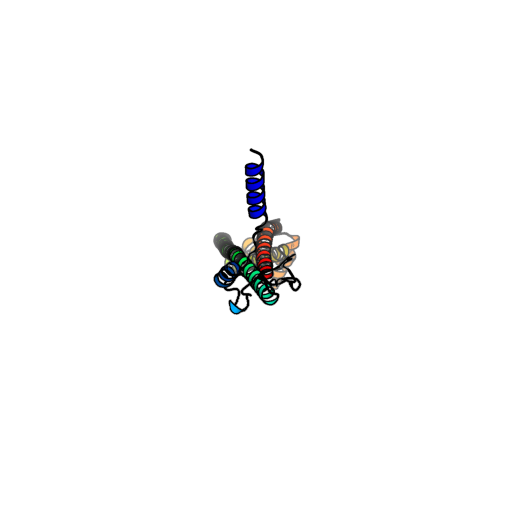 1
ATOM 629 C CA . GLN A 1 81 ? 18.649 2.762 -22.974 1.00 88.56 81 GLN A CA 1
ATOM 630 C C . GLN A 1 81 ? 18.170 4.125 -22.451 1.00 88.56 81 GLN A C 1
ATOM 632 O O . GLN A 1 81 ? 17.328 4.180 -21.561 1.00 88.56 81 GLN A O 1
ATOM 637 N N . ASN A 1 82 ? 18.644 5.222 -23.045 1.00 89.06 82 ASN A N 1
ATOM 638 C CA . ASN A 1 82 ? 18.225 6.579 -22.694 1.00 89.06 82 ASN A CA 1
ATOM 639 C C . ASN A 1 82 ? 16.731 6.795 -22.963 1.00 89.06 82 ASN A C 1
ATOM 641 O O . ASN A 1 82 ? 16.048 7.454 -22.183 1.00 89.06 82 ASN A O 1
ATOM 645 N N . PHE A 1 83 ? 16.222 6.244 -24.070 1.00 89.12 83 PHE A N 1
ATOM 646 C CA . PHE A 1 83 ? 14.801 6.279 -24.385 1.00 89.12 83 PHE A CA 1
ATOM 647 C C . PHE A 1 83 ? 14.001 5.533 -23.315 1.00 89.12 83 PHE A C 1
ATOM 649 O O . PHE A 1 83 ? 13.116 6.129 -22.716 1.00 89.12 83 PHE A O 1
ATOM 656 N N . LEU A 1 84 ? 14.345 4.279 -23.007 1.00 89.19 84 LEU A N 1
ATOM 657 C CA . LEU A 1 84 ? 13.670 3.501 -21.963 1.00 89.19 84 LEU A CA 1
ATOM 658 C C . LEU A 1 84 ? 13.661 4.245 -20.624 1.00 89.19 84 LEU A C 1
ATOM 660 O O . LEU A 1 84 ? 12.588 4.403 -20.049 1.00 89.19 84 LEU A O 1
ATOM 664 N N . GLN A 1 85 ? 14.803 4.803 -20.215 1.00 88.75 85 GLN A N 1
ATOM 665 C CA . GLN A 1 85 ? 14.938 5.610 -19.000 1.00 88.75 85 GLN A CA 1
ATOM 666 C C . GLN A 1 85 ? 14.041 6.851 -18.994 1.00 88.75 85 GLN A C 1
ATOM 668 O O . GLN A 1 85 ? 13.418 7.183 -17.986 1.00 88.75 85 GLN A O 1
ATOM 673 N N . ALA A 1 86 ? 13.939 7.563 -20.116 1.00 87.94 86 ALA A N 1
ATOM 674 C CA . ALA A 1 86 ? 13.098 8.753 -20.197 1.00 87.94 86 ALA A CA 1
ATOM 675 C C . ALA A 1 86 ? 11.608 8.432 -19.966 1.00 87.94 86 ALA A C 1
ATOM 677 O O . ALA A 1 86 ? 10.915 9.198 -19.294 1.00 87.94 86 ALA A O 1
ATOM 678 N N . TYR A 1 87 ? 11.122 7.297 -20.481 1.00 85.75 87 TYR A N 1
ATOM 679 C CA . TYR A 1 87 ? 9.727 6.873 -20.304 1.00 85.75 87 TYR A CA 1
ATOM 680 C C . TYR A 1 87 ? 9.482 6.190 -18.952 1.00 85.75 87 TYR A C 1
ATOM 682 O O . TYR A 1 87 ? 8.465 6.461 -18.308 1.00 85.75 87 TYR A O 1
ATOM 690 N N . SER A 1 88 ? 10.408 5.336 -18.506 1.00 90.31 88 SER A N 1
ATOM 691 C CA . SER A 1 88 ? 10.310 4.596 -17.243 1.00 90.31 88 SER A CA 1
ATOM 692 C C . SER A 1 88 ? 10.250 5.549 -16.048 1.00 90.31 88 SER A C 1
ATOM 694 O O . SER A 1 88 ? 9.399 5.381 -15.177 1.00 90.31 88 SER A O 1
ATOM 696 N N . ASN A 1 89 ? 11.063 6.610 -16.051 1.00 90.56 89 ASN A N 1
ATOM 697 C CA . ASN A 1 89 ? 11.135 7.583 -14.962 1.00 90.56 89 ASN A CA 1
ATOM 698 C C . ASN A 1 89 ? 9.801 8.294 -14.708 1.00 90.56 89 ASN A C 1
ATOM 700 O O . ASN A 1 89 ? 9.390 8.450 -13.557 1.00 90.56 89 ASN A O 1
ATOM 704 N N . GLY A 1 90 ? 9.106 8.708 -15.773 1.00 90.81 90 GLY A N 1
ATOM 705 C CA . GLY A 1 90 ? 7.806 9.368 -15.651 1.00 90.81 90 GLY A CA 1
ATOM 706 C C . GLY A 1 90 ? 6.749 8.447 -15.041 1.00 90.81 90 GLY A C 1
ATOM 707 O O . GLY A 1 90 ? 6.015 8.853 -14.137 1.00 90.81 90 GLY A O 1
ATOM 708 N N . LEU A 1 91 ? 6.710 7.191 -15.493 1.00 91.88 91 LEU A N 1
ATOM 709 C CA . LEU A 1 91 ? 5.775 6.193 -14.983 1.00 91.88 91 LEU A CA 1
ATOM 710 C C . LEU A 1 91 ? 6.105 5.787 -13.539 1.00 91.88 91 LEU A C 1
ATOM 712 O O . LEU A 1 91 ? 5.209 5.740 -12.700 1.00 91.88 91 LEU A O 1
ATOM 716 N N . ASN A 1 92 ? 7.382 5.569 -13.222 1.00 93.94 92 ASN A N 1
ATOM 717 C CA . ASN A 1 92 ? 7.836 5.229 -11.875 1.00 93.94 92 ASN A CA 1
ATOM 718 C C . ASN A 1 92 ? 7.481 6.331 -10.864 1.00 93.94 92 ASN A C 1
ATOM 720 O O . ASN A 1 92 ? 6.947 6.057 -9.786 1.00 93.94 92 ASN A O 1
ATOM 724 N N . LEU A 1 93 ? 7.699 7.595 -11.243 1.00 94.88 93 LEU A N 1
ATOM 725 C CA . LEU A 1 93 ? 7.327 8.748 -10.427 1.00 94.88 93 LEU A CA 1
ATOM 726 C C . LEU A 1 93 ? 5.814 8.809 -10.191 1.00 94.88 93 LEU A C 1
ATOM 728 O O . LEU A 1 93 ? 5.380 9.087 -9.073 1.00 94.88 93 LEU A O 1
ATOM 732 N N . LEU A 1 94 ? 5.008 8.545 -11.225 1.00 95.12 94 LEU A N 1
ATOM 733 C CA . LEU A 1 94 ? 3.552 8.504 -11.111 1.00 95.12 94 LEU A CA 1
ATOM 734 C C . LEU A 1 94 ? 3.110 7.413 -10.127 1.00 95.12 94 LEU A C 1
ATOM 736 O O . LEU A 1 94 ? 2.337 7.703 -9.214 1.00 95.12 94 LEU A O 1
ATOM 740 N N . LEU A 1 95 ? 3.598 6.181 -10.288 1.00 96.06 95 LEU A N 1
ATOM 741 C CA . LEU A 1 95 ? 3.208 5.061 -9.428 1.00 96.06 95 LEU A CA 1
ATOM 742 C C . LEU A 1 95 ? 3.646 5.287 -7.979 1.00 96.06 95 LEU A C 1
ATOM 744 O O . LEU A 1 95 ? 2.821 5.174 -7.077 1.00 96.06 95 LEU A O 1
ATOM 748 N N . THR A 1 96 ? 4.897 5.698 -7.759 1.00 96.50 96 THR A N 1
ATOM 749 C CA . THR A 1 96 ? 5.433 5.975 -6.416 1.00 96.50 96 THR A CA 1
ATOM 750 C C . THR A 1 96 ? 4.629 7.064 -5.701 1.00 96.50 96 THR A C 1
ATOM 752 O O . THR A 1 96 ? 4.296 6.924 -4.526 1.00 96.50 96 THR A O 1
ATOM 755 N N . ARG A 1 97 ? 4.242 8.133 -6.413 1.00 96.75 97 ARG A N 1
ATOM 756 C CA . ARG A 1 97 ? 3.377 9.186 -5.853 1.00 96.75 97 ARG A CA 1
ATOM 757 C C . ARG A 1 97 ? 1.983 8.675 -5.500 1.00 96.75 97 ARG A C 1
ATOM 759 O O . ARG A 1 97 ? 1.447 9.079 -4.474 1.00 96.75 97 ARG A O 1
ATOM 766 N N . ASN A 1 98 ? 1.400 7.807 -6.326 1.00 95.94 98 ASN A N 1
ATOM 767 C CA . ASN A 1 98 ? 0.089 7.221 -6.039 1.00 95.94 98 ASN A CA 1
ATOM 768 C C . ASN A 1 98 ? 0.137 6.288 -4.825 1.00 95.94 98 ASN A C 1
ATOM 770 O O . ASN A 1 98 ? -0.767 6.353 -4.000 1.00 95.94 98 ASN A O 1
ATOM 774 N N . VAL A 1 99 ? 1.198 5.484 -4.675 1.00 95.94 99 VAL A N 1
ATOM 775 C CA . VAL A 1 99 ? 1.422 4.671 -3.466 1.00 95.94 99 VAL A CA 1
ATOM 776 C C . VAL A 1 99 ? 1.468 5.562 -2.229 1.00 95.94 99 VAL A C 1
ATOM 778 O O . VAL A 1 99 ? 0.689 5.351 -1.303 1.00 95.94 99 VAL A O 1
ATOM 781 N N . ALA A 1 100 ? 2.325 6.587 -2.238 1.00 95.75 100 ALA A N 1
ATOM 782 C CA . ALA A 1 100 ? 2.485 7.489 -1.101 1.00 95.75 100 ALA A CA 1
ATOM 783 C C . ALA A 1 100 ? 1.173 8.212 -0.753 1.00 95.75 100 ALA A C 1
ATOM 785 O O . ALA A 1 100 ? 0.757 8.216 0.401 1.00 95.75 100 ALA A O 1
ATOM 786 N N . SER A 1 101 ? 0.480 8.757 -1.758 1.00 95.94 101 SER A N 1
ATOM 787 C CA . SER A 1 101 ? -0.799 9.444 -1.554 1.00 95.94 101 SER A CA 1
ATOM 788 C C . SER A 1 101 ? -1.884 8.502 -1.032 1.00 95.94 101 SER A C 1
ATOM 790 O O . SER A 1 101 ? -2.660 8.888 -0.161 1.00 95.94 101 SER A O 1
ATOM 792 N N . PHE A 1 102 ? -1.942 7.263 -1.526 1.00 92.81 102 PHE A N 1
ATOM 793 C CA . PHE A 1 102 ? -2.884 6.270 -1.021 1.00 92.81 102 PHE A CA 1
ATOM 794 C C . PHE A 1 102 ? -2.613 5.949 0.452 1.00 92.81 102 PHE A C 1
ATOM 796 O O . PHE A 1 102 ? -3.541 5.978 1.256 1.00 92.81 102 PHE A O 1
ATOM 803 N N . GLN A 1 103 ? -1.352 5.690 0.812 1.00 93.62 103 GLN A N 1
ATOM 804 C CA . GLN A 1 103 ? -0.952 5.380 2.187 1.00 93.62 103 GLN A CA 1
ATOM 805 C C . GLN A 1 103 ? -1.231 6.543 3.149 1.00 93.62 103 GLN A C 1
ATOM 807 O O . GLN A 1 103 ? -1.775 6.316 4.226 1.00 93.62 103 GLN A O 1
ATOM 812 N N . GLU A 1 104 ? -0.925 7.780 2.754 1.00 94.50 104 GLU A N 1
ATOM 813 C CA . GLU A 1 104 ? -1.183 8.978 3.562 1.00 94.50 104 GLU A CA 1
ATOM 814 C C . GLU A 1 104 ? -2.684 9.213 3.775 1.00 94.50 104 GLU A C 1
ATOM 816 O O . GLU A 1 104 ? -3.134 9.381 4.908 1.00 94.50 104 GLU A O 1
ATOM 821 N N . ASN A 1 105 ? -3.481 9.158 2.703 1.00 93.12 105 ASN A N 1
ATOM 822 C CA . ASN A 1 105 ? -4.936 9.289 2.806 1.00 93.12 105 ASN A CA 1
ATOM 823 C C . ASN A 1 105 ? -5.527 8.203 3.710 1.00 93.12 105 ASN A C 1
ATOM 825 O O . ASN A 1 105 ? -6.450 8.463 4.482 1.00 93.12 105 ASN A O 1
ATOM 829 N N . PHE A 1 106 ? -4.990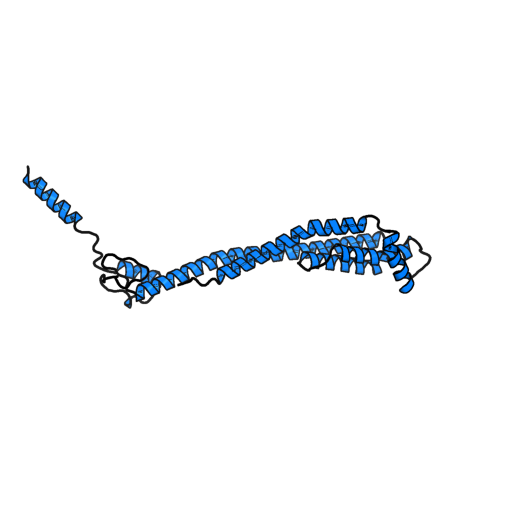 6.988 3.619 1.00 90.94 106 PHE A N 1
ATOM 830 C CA . PHE A 1 106 ? -5.430 5.875 4.437 1.00 90.94 106 PHE A CA 1
ATOM 831 C C . PHE A 1 106 ? -5.097 6.076 5.926 1.00 90.94 106 PHE A C 1
ATOM 833 O O . PHE A 1 106 ? -5.980 5.904 6.766 1.00 90.94 106 PHE A O 1
ATOM 840 N N . ASP A 1 107 ? -3.878 6.515 6.258 1.00 92.50 107 ASP A N 1
ATOM 841 C CA . ASP A 1 107 ? -3.478 6.847 7.637 1.00 92.50 107 ASP A CA 1
ATOM 842 C C . ASP A 1 107 ? -4.383 7.934 8.240 1.00 92.50 107 ASP A C 1
ATOM 844 O O . ASP A 1 107 ? -4.874 7.798 9.363 1.00 92.50 107 ASP A O 1
ATOM 848 N N . VAL A 1 108 ? -4.690 8.981 7.466 1.00 95.94 108 VAL A N 1
ATOM 849 C CA . VAL A 1 108 ? -5.609 10.047 7.891 1.00 95.94 108 VAL A CA 1
ATOM 850 C C . VAL A 1 108 ? -7.008 9.496 8.174 1.00 95.94 108 VAL A C 1
ATOM 852 O O . VAL A 1 108 ? -7.589 9.821 9.212 1.00 95.94 108 VAL A O 1
ATOM 855 N N . LEU A 1 109 ? -7.549 8.650 7.291 1.00 93.75 109 LEU A N 1
ATOM 856 C CA . LEU A 1 109 ? -8.866 8.036 7.484 1.00 93.75 109 LEU A CA 1
ATOM 857 C C . LEU A 1 109 ? -8.905 7.125 8.717 1.00 93.75 109 LEU A C 1
ATOM 859 O O . LEU A 1 109 ? -9.892 7.156 9.451 1.00 93.75 109 LEU A O 1
ATOM 863 N N . MET A 1 110 ? -7.843 6.359 8.983 1.00 93.94 110 MET A N 1
ATOM 864 C CA . MET A 1 110 ? -7.754 5.524 10.188 1.00 93.94 110 MET A CA 1
ATOM 865 C C . MET A 1 110 ? -7.743 6.363 11.459 1.00 93.94 110 MET A C 1
ATOM 867 O O . MET A 1 110 ? -8.553 6.115 12.349 1.00 93.94 110 MET A O 1
ATOM 871 N N . ARG A 1 111 ? -6.922 7.418 11.517 1.00 96.50 111 ARG A N 1
ATOM 872 C CA . ARG A 1 111 ? -6.910 8.341 12.664 1.00 96.50 111 ARG A CA 1
ATOM 873 C C . ARG A 1 111 ? -8.264 9.010 12.875 1.00 96.50 111 ARG A C 1
ATOM 875 O O . ARG A 1 111 ? -8.698 9.190 14.009 1.00 96.50 111 ARG A O 1
ATOM 882 N N . GLN A 1 112 ? -8.943 9.403 11.798 1.00 97.50 112 GLN A N 1
ATOM 883 C CA . GLN A 1 112 ? -10.281 9.993 11.886 1.00 97.50 112 GLN A CA 1
ATOM 884 C C . GLN A 1 112 ? -11.311 8.994 12.417 1.00 97.50 112 GLN A C 1
ATOM 886 O O . GLN A 1 112 ? -12.109 9.355 13.281 1.00 97.50 112 GLN A O 1
ATOM 891 N N . ALA A 1 113 ? -11.279 7.751 11.938 1.00 96.38 113 ALA A N 1
ATOM 892 C CA . ALA A 1 113 ? -12.175 6.697 12.395 1.00 96.38 113 ALA A CA 1
ATOM 893 C C . ALA A 1 113 ? -11.920 6.318 13.866 1.00 96.38 113 ALA A C 1
ATOM 895 O O . ALA A 1 113 ? -12.878 6.179 14.631 1.00 96.38 113 ALA A O 1
ATOM 896 N N . GLU A 1 114 ? -10.655 6.243 14.287 1.00 97.56 114 GLU A N 1
ATOM 897 C CA . GLU A 1 114 ? -10.259 6.039 15.685 1.00 97.56 114 GLU A CA 1
ATOM 898 C C . GLU A 1 114 ? -10.779 7.175 16.574 1.00 97.56 114 GLU A C 1
ATOM 900 O O . GLU A 1 114 ? -11.492 6.932 17.549 1.00 97.56 114 GLU A O 1
ATOM 905 N N . ASN A 1 115 ? -10.505 8.427 16.197 1.00 97.75 115 ASN A N 1
ATOM 906 C CA . ASN A 1 115 ? -10.948 9.603 16.944 1.00 97.75 115 ASN A CA 1
ATOM 907 C C . ASN A 1 115 ? -12.475 9.679 17.054 1.00 97.75 115 ASN A C 1
ATOM 909 O O . ASN A 1 115 ? -13.000 9.988 18.123 1.00 97.75 115 ASN A O 1
ATOM 913 N N . TYR A 1 116 ? -13.195 9.385 15.969 1.00 97.38 116 TYR A N 1
ATOM 914 C CA . TYR A 1 116 ? -14.655 9.371 15.973 1.00 97.38 116 TYR A CA 1
ATOM 915 C C . TYR A 1 116 ? -15.210 8.271 16.887 1.00 97.38 116 TYR A C 1
ATOM 917 O O . TYR A 1 116 ? -16.129 8.519 17.669 1.00 97.38 116 TYR A O 1
ATOM 925 N N . THR A 1 117 ? -14.615 7.077 16.840 1.00 96.19 117 THR A N 1
ATOM 926 C CA . THR A 1 117 ? -14.992 5.952 17.707 1.00 96.19 117 THR A CA 1
ATOM 927 C C . THR A 1 117 ? -14.762 6.296 19.178 1.00 96.19 117 THR A C 1
ATOM 929 O O . THR A 1 117 ? -15.661 6.121 20.000 1.00 96.19 117 THR A O 1
ATOM 932 N N . ASN A 1 118 ? -13.603 6.870 19.505 1.00 96.50 118 ASN A N 1
ATOM 933 C CA . ASN A 1 118 ? -13.275 7.312 20.858 1.00 96.50 118 ASN A CA 1
ATOM 934 C C . ASN A 1 118 ? -14.217 8.417 21.351 1.00 96.50 118 ASN A C 1
ATOM 936 O O . ASN A 1 118 ? -14.724 8.326 22.467 1.00 96.50 118 ASN A O 1
ATOM 940 N N . ALA A 1 119 ? -14.528 9.417 20.523 1.00 96.69 119 ALA A N 1
ATOM 941 C CA . ALA A 1 119 ? -15.488 10.463 20.879 1.00 96.69 119 ALA A CA 1
ATOM 942 C C . ALA A 1 119 ? -16.884 9.883 21.169 1.00 96.69 119 ALA A C 1
ATOM 944 O O . ALA A 1 119 ? -17.535 10.267 22.143 1.00 96.69 119 ALA A O 1
ATOM 945 N N . MET A 1 120 ? -17.332 8.915 20.364 1.00 95.06 120 MET A N 1
ATOM 946 C CA . MET A 1 120 ? -18.607 8.229 20.579 1.00 95.06 120 MET A CA 1
ATOM 947 C C . MET A 1 120 ? -18.615 7.424 21.887 1.00 95.06 120 MET A C 1
ATOM 949 O O . MET A 1 120 ? -19.592 7.489 22.641 1.00 95.06 120 MET A O 1
ATOM 953 N N . LEU A 1 121 ? -17.528 6.699 22.181 1.00 93.19 121 LEU A N 1
ATOM 954 C CA . LEU A 1 121 ? -17.361 5.968 23.440 1.00 93.19 121 LEU A CA 1
ATOM 955 C C . LEU A 1 121 ? -17.333 6.906 24.643 1.00 93.19 121 LEU A C 1
ATOM 957 O O . LEU A 1 121 ? -17.973 6.616 25.647 1.00 93.19 121 LEU A O 1
ATOM 961 N N . GLN A 1 122 ? -16.656 8.046 24.542 1.00 94.69 122 GLN A N 1
ATOM 962 C CA . GLN A 1 122 ? -16.582 9.015 25.629 1.00 94.69 122 GLN A CA 1
ATOM 963 C C . GLN A 1 122 ? -17.966 9.573 25.990 1.00 94.69 122 GLN A C 1
ATOM 965 O O . GLN A 1 122 ? -18.287 9.717 27.169 1.00 94.69 122 GLN A O 1
ATOM 970 N N . VAL A 1 123 ? -18.795 9.860 24.981 1.00 95.06 123 VAL A N 1
ATOM 971 C CA . VAL A 1 123 ? -20.145 10.412 25.173 1.00 95.06 123 VAL A CA 1
ATOM 972 C C . VAL A 1 123 ? -21.135 9.348 25.650 1.00 95.06 123 VAL A C 1
ATOM 974 O O . VAL A 1 123 ? -21.930 9.611 26.549 1.00 95.06 123 VAL A O 1
ATOM 977 N N . SER A 1 124 ? -21.107 8.155 25.054 1.00 92.12 124 SER A N 1
ATOM 978 C CA . SER A 1 124 ? -22.133 7.125 25.291 1.00 92.12 124 SER A CA 1
ATOM 979 C C . SER A 1 124 ? -21.762 6.146 26.407 1.00 92.12 124 SER A C 1
ATOM 981 O O . SER A 1 124 ? -22.639 5.607 27.080 1.00 92.12 124 SER A O 1
ATOM 983 N N . TYR A 1 125 ? -20.463 5.921 26.616 1.00 90.75 125 TYR A N 1
ATOM 984 C CA . TYR A 1 125 ? -19.917 4.865 27.467 1.00 90.75 125 TYR A CA 1
ATOM 985 C C . TYR A 1 125 ? -18.805 5.368 28.401 1.00 90.75 125 TYR A C 1
ATOM 987 O O . TYR A 1 125 ? -17.792 4.701 28.612 1.00 90.75 125 TYR A O 1
ATOM 995 N N . GLN A 1 126 ? -19.007 6.551 28.991 1.00 90.94 126 GLN A N 1
ATOM 996 C CA . GLN A 1 126 ? -18.003 7.273 29.783 1.00 90.94 126 GLN A CA 1
ATOM 997 C C . GLN A 1 126 ? -17.284 6.410 30.835 1.00 90.94 126 GLN A C 1
ATOM 999 O O . GLN A 1 126 ? -16.080 6.555 31.018 1.00 90.94 126 GLN A O 1
ATOM 1004 N N . LYS A 1 127 ? -17.998 5.497 31.510 1.00 88.56 127 LYS A N 1
ATOM 1005 C CA . LYS A 1 127 ? -17.441 4.669 32.595 1.00 88.56 127 LYS A CA 1
ATOM 1006 C C . LYS A 1 127 ? -16.373 3.671 32.142 1.00 88.56 127 LYS A C 1
ATOM 1008 O O . LYS A 1 127 ? -15.553 3.291 32.960 1.00 88.56 127 LYS A O 1
ATOM 1013 N N . MET A 1 128 ? -16.394 3.257 30.874 1.00 89.31 128 MET A N 1
ATOM 1014 C CA . MET A 1 128 ? -15.428 2.306 30.308 1.00 89.31 128 MET A CA 1
ATOM 1015 C C . MET A 1 128 ? -14.460 2.958 29.314 1.00 89.31 128 MET A C 1
ATOM 1017 O O . MET A 1 128 ? -13.650 2.259 28.714 1.00 89.31 128 MET A O 1
ATOM 1021 N N . PHE A 1 129 ? -14.557 4.275 29.097 1.00 91.19 129 PHE A N 1
ATOM 1022 C CA . PHE A 1 129 ? -13.828 4.968 28.034 1.00 91.19 129 PHE A CA 1
ATOM 1023 C C . PHE A 1 129 ? -12.310 4.814 28.160 1.00 91.19 129 PHE A C 1
ATOM 1025 O O . PHE A 1 129 ? -11.668 4.422 27.188 1.00 91.19 129 PHE A O 1
ATOM 1032 N N . ASP A 1 130 ? -11.748 5.069 29.344 1.00 89.12 130 ASP A N 1
ATOM 1033 C CA . ASP A 1 130 ? -10.294 5.059 29.538 1.00 89.12 130 ASP A CA 1
ATOM 1034 C C . ASP A 1 130 ? -9.693 3.694 29.167 1.00 89.12 130 ASP A C 1
ATOM 1036 O O . ASP A 1 130 ? -8.728 3.626 28.409 1.00 89.12 130 ASP A O 1
ATOM 1040 N N . GLN A 1 131 ? -10.333 2.605 29.606 1.00 88.62 131 GLN A N 1
ATOM 1041 C CA . GLN A 1 131 ? -9.912 1.229 29.318 1.00 88.62 131 GLN A CA 1
ATOM 1042 C C . GLN A 1 131 ? -10.209 0.817 27.866 1.00 88.62 131 GLN A C 1
ATOM 1044 O O . GLN A 1 131 ? -9.399 0.146 27.234 1.00 88.62 131 GLN A O 1
ATOM 1049 N N . ALA A 1 132 ? -11.356 1.225 27.316 1.00 92.94 132 ALA A N 1
ATOM 1050 C CA . ALA A 1 132 ? -11.756 0.864 25.957 1.00 92.94 132 ALA A CA 1
ATOM 1051 C C . ALA A 1 132 ? -10.942 1.598 24.880 1.00 92.94 132 ALA A C 1
ATOM 1053 O O . ALA A 1 132 ? -10.747 1.057 23.792 1.00 92.94 132 ALA A O 1
ATOM 1054 N N . SER A 1 133 ? -10.458 2.811 25.167 1.00 95.06 133 SER A N 1
ATOM 1055 C CA . SER A 1 133 ? -9.706 3.634 24.211 1.00 95.06 133 SER A CA 1
ATOM 1056 C C . SER A 1 133 ? -8.423 2.951 23.725 1.00 95.06 133 SER A C 1
ATOM 1058 O O . SER A 1 133 ? -8.085 3.029 22.542 1.00 95.06 133 SER A O 1
ATOM 1060 N N . GLU A 1 134 ? -7.745 2.208 24.604 1.00 93.62 134 GLU A N 1
ATOM 1061 C CA . GLU A 1 134 ? -6.565 1.424 24.244 1.00 93.62 134 GLU A CA 1
ATOM 1062 C C . GLU A 1 134 ? -6.924 0.277 23.295 1.00 93.62 134 GLU A C 1
ATOM 1064 O O . GLU A 1 134 ? -6.275 0.109 22.263 1.00 93.62 134 GLU A O 1
ATOM 1069 N N . THR A 1 135 ? -8.012 -0.445 23.577 1.00 95.19 135 THR A N 1
ATOM 1070 C CA . THR A 1 135 ? -8.509 -1.526 22.714 1.00 95.19 135 THR A CA 1
ATOM 1071 C C . THR A 1 135 ? -8.938 -1.009 21.335 1.00 95.19 135 THR A C 1
ATOM 1073 O O . THR A 1 135 ? -8.701 -1.664 20.320 1.00 95.19 135 THR A O 1
ATOM 1076 N N . VAL A 1 136 ? -9.538 0.185 21.266 1.00 97.12 136 VAL A N 1
ATOM 1077 C CA . VAL A 1 136 ? -9.883 0.848 19.996 1.00 97.12 136 VAL A CA 1
ATOM 1078 C C . VAL A 1 136 ? -8.628 1.184 19.192 1.00 97.12 136 VAL A C 1
ATOM 1080 O O . VAL A 1 136 ? -8.570 0.882 18.000 1.00 97.12 136 VAL A O 1
ATOM 1083 N N . ARG A 1 137 ? -7.609 1.764 19.832 1.00 96.94 137 ARG A N 1
ATOM 1084 C CA . ARG A 1 137 ? -6.331 2.084 19.181 1.00 96.94 137 ARG A CA 1
ATOM 1085 C C . ARG A 1 137 ? -5.644 0.836 18.622 1.00 96.94 137 ARG A C 1
ATOM 1087 O O . ARG A 1 137 ? -5.130 0.870 17.503 1.00 96.94 137 ARG A O 1
ATOM 1094 N N . GLU A 1 138 ? -5.643 -0.264 19.375 1.00 97.00 138 GLU A N 1
ATOM 1095 C CA . GLU A 1 138 ? -5.110 -1.550 18.906 1.00 97.00 138 GLU A CA 1
ATOM 1096 C C . GLU A 1 138 ? -5.852 -2.049 17.660 1.00 97.00 138 GLU A C 1
ATOM 1098 O O . GLU A 1 138 ? -5.206 -2.341 16.654 1.00 97.00 138 GLU A O 1
ATOM 1103 N N . LEU A 1 139 ? -7.193 -2.038 17.670 1.00 97.56 139 LEU A N 1
ATOM 1104 C CA . LEU A 1 139 ? -8.002 -2.435 16.512 1.00 97.56 139 LEU A CA 1
ATOM 1105 C C . LEU A 1 139 ? -7.643 -1.626 15.257 1.00 97.56 139 LEU A C 1
ATOM 1107 O O . LEU A 1 139 ? -7.412 -2.205 14.196 1.00 97.56 139 LEU A O 1
ATOM 1111 N N . PHE A 1 140 ? -7.586 -0.295 15.353 1.00 97.00 140 PHE A N 1
ATOM 1112 C CA . PHE A 1 140 ? -7.254 0.546 14.196 1.00 97.00 140 PHE A CA 1
ATOM 1113 C C . PHE A 1 140 ? -5.804 0.368 13.730 1.00 97.00 140 PHE A C 1
ATOM 1115 O O . PHE A 1 140 ? -5.536 0.446 12.528 1.00 97.00 140 PHE A O 1
ATOM 1122 N N . THR A 1 141 ? -4.886 0.049 14.644 1.00 96.12 141 THR A N 1
ATOM 1123 C CA . THR A 1 141 ? -3.504 -0.314 14.299 1.00 96.12 141 THR A CA 1
ATOM 1124 C C . THR A 1 141 ? -3.462 -1.614 13.495 1.00 96.12 141 THR A C 1
ATOM 1126 O O . THR A 1 141 ? -2.834 -1.654 12.436 1.00 96.12 141 THR A O 1
ATOM 1129 N N . ASP A 1 142 ? -4.168 -2.658 13.938 1.00 96.38 142 ASP A N 1
ATOM 1130 C CA . ASP A 1 142 ? -4.233 -3.940 13.223 1.00 96.38 142 ASP A CA 1
ATOM 1131 C C . ASP A 1 142 ? -4.890 -3.795 11.847 1.00 96.38 142 ASP A C 1
ATOM 1133 O O . ASP A 1 142 ? -4.399 -4.346 10.860 1.00 96.38 142 ASP A O 1
ATOM 1137 N N . VAL A 1 143 ? -5.971 -3.012 11.754 1.00 94.88 143 VAL A N 1
ATOM 1138 C CA . VAL A 1 143 ? -6.617 -2.691 10.474 1.00 94.88 143 VAL A CA 1
ATOM 1139 C C . VAL A 1 143 ? -5.626 -1.988 9.545 1.00 94.88 143 VAL A C 1
ATOM 1141 O O . VAL A 1 143 ? -5.493 -2.384 8.388 1.00 94.88 143 VAL A O 1
ATOM 1144 N N . GLY A 1 144 ? -4.877 -1.001 10.044 1.00 93.25 144 GLY A N 1
ATOM 1145 C CA . GLY A 1 144 ? -3.825 -0.327 9.282 1.00 93.25 144 GLY A CA 1
ATOM 1146 C C . GLY A 1 144 ? -2.758 -1.289 8.761 1.00 93.25 144 GLY A C 1
ATOM 1147 O O . GLY A 1 144 ? -2.465 -1.303 7.564 1.00 93.25 144 GLY A O 1
ATOM 1148 N N . LEU A 1 145 ? -2.221 -2.145 9.631 1.00 92.81 145 LEU A N 1
ATOM 1149 C CA . LEU A 1 145 ? -1.207 -3.140 9.274 1.00 92.81 145 LEU A CA 1
ATOM 1150 C C . LEU A 1 145 ? -1.722 -4.142 8.234 1.00 92.81 145 LEU A C 1
ATOM 1152 O O . LEU A 1 145 ? -1.056 -4.381 7.223 1.00 92.81 145 LEU A O 1
ATOM 1156 N N . PHE A 1 146 ? -2.926 -4.684 8.434 1.00 91.94 146 PHE A N 1
ATOM 1157 C CA . PHE A 1 146 ? -3.576 -5.589 7.484 1.00 91.94 146 PHE A CA 1
ATOM 1158 C C . PHE A 1 146 ? -3.638 -4.966 6.083 1.00 91.94 146 PHE A C 1
ATOM 1160 O O . PHE A 1 146 ? -3.282 -5.599 5.085 1.00 91.94 146 PHE A O 1
ATOM 1167 N N . LEU A 1 147 ? -4.035 -3.697 6.004 1.00 89.06 147 LEU A N 1
ATOM 1168 C CA . LEU A 1 147 ? -4.240 -2.984 4.743 1.00 89.06 147 LEU A CA 1
ATOM 1169 C C . LEU A 1 147 ? -2.945 -2.577 4.054 1.00 89.06 147 LEU A C 1
ATOM 1171 O O . LEU A 1 147 ? -2.882 -2.571 2.824 1.00 89.06 147 LEU A O 1
ATOM 1175 N N . LEU A 1 148 ? -1.899 -2.320 4.833 1.00 88.44 148 LEU A N 1
ATOM 1176 C CA . LEU A 1 148 ? -0.550 -2.073 4.329 1.00 88.44 148 LEU A CA 1
ATOM 1177 C C . LEU A 1 148 ? 0.187 -3.356 3.921 1.00 88.44 148 LEU A C 1
ATOM 1179 O O . LEU A 1 148 ? 1.290 -3.282 3.382 1.00 88.44 148 LEU A O 1
ATOM 1183 N N . GLY A 1 149 ? -0.437 -4.523 4.100 1.00 87.75 149 GLY A N 1
ATOM 1184 C CA . GLY A 1 149 ? 0.030 -5.789 3.545 1.00 87.75 149 GLY A CA 1
ATOM 1185 C C . GLY A 1 149 ? 0.451 -6.828 4.576 1.00 87.75 149 GLY A C 1
ATOM 1186 O O . GLY A 1 149 ? 0.768 -7.941 4.163 1.00 87.75 149 GLY A O 1
ATOM 1187 N N . SER A 1 150 ? 0.410 -6.522 5.877 1.00 91.12 150 SER A N 1
ATOM 1188 C CA . SER A 1 150 ? 0.702 -7.505 6.923 1.00 91.12 150 SER A CA 1
ATOM 1189 C C . SER A 1 150 ? -0.272 -8.685 6.866 1.00 91.12 150 SER A C 1
ATOM 1191 O O . SER A 1 150 ? -1.470 -8.529 6.614 1.00 91.12 150 SER A O 1
ATOM 1193 N N . GLU A 1 151 ? 0.247 -9.886 7.112 1.00 90.50 151 GLU A N 1
ATOM 1194 C C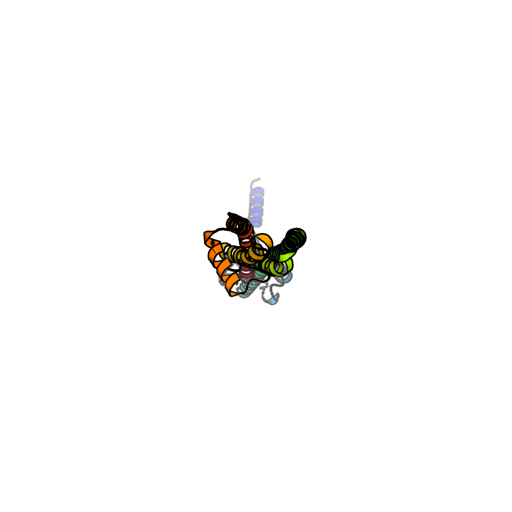A . GLU A 1 151 ? -0.535 -11.123 7.153 1.00 90.50 151 GLU A CA 1
ATOM 1195 C C . GLU A 1 151 ? -1.262 -11.258 8.495 1.00 90.50 151 GLU A C 1
ATOM 1197 O O . GLU A 1 151 ? -0.897 -12.058 9.351 1.00 90.50 151 GLU A O 1
ATOM 1202 N N . LEU A 1 152 ? -2.288 -10.430 8.691 1.00 93.25 152 LEU A N 1
ATOM 1203 C CA . LEU A 1 152 ? -3.159 -10.480 9.862 1.00 93.25 152 LEU A CA 1
ATOM 1204 C C . LEU A 1 152 ? -4.487 -11.157 9.517 1.00 93.25 152 LEU A C 1
ATOM 1206 O O . LEU A 1 152 ? -5.062 -10.928 8.449 1.00 93.25 152 LEU A O 1
ATOM 1210 N N . ASN A 1 153 ? -4.995 -11.972 10.441 1.00 94.81 153 ASN A N 1
ATOM 1211 C CA . ASN A 1 153 ? -6.322 -12.561 10.329 1.00 94.81 153 ASN A CA 1
ATOM 1212 C C . ASN A 1 153 ? -7.370 -11.568 10.848 1.00 94.81 153 ASN A C 1
ATOM 1214 O O . ASN A 1 153 ? -7.427 -11.283 12.043 1.00 94.81 153 ASN A O 1
ATOM 1218 N N . VAL A 1 154 ? -8.215 -11.068 9.941 1.00 96.12 154 VAL A N 1
ATOM 1219 C CA . VAL A 1 154 ? -9.263 -10.088 10.266 1.00 96.12 154 VAL A CA 1
ATOM 1220 C C . VAL A 1 154 ? -10.227 -10.601 11.328 1.00 96.12 154 VAL A C 1
ATOM 1222 O O . VAL A 1 154 ? -10.566 -9.865 12.249 1.00 96.12 154 VAL A O 1
ATOM 1225 N N . GLY A 1 155 ? -10.628 -11.870 11.247 1.00 96.50 155 GLY A N 1
ATOM 1226 C CA . GLY A 1 155 ? -11.502 -12.467 12.252 1.00 96.50 155 GLY A CA 1
ATOM 1227 C C . GLY A 1 155 ? -10.850 -12.507 13.633 1.00 96.50 155 GLY A C 1
ATOM 1228 O O . GLY A 1 155 ? -11.507 -12.218 14.625 1.00 96.50 155 GLY A O 1
ATOM 1229 N N . GLU A 1 156 ? -9.552 -12.804 13.705 1.00 96.81 156 GLU A N 1
ATOM 1230 C CA . GLU A 1 156 ? -8.828 -12.925 14.973 1.00 96.81 156 GLU A CA 1
ATOM 1231 C C . GLU A 1 156 ? -8.678 -11.584 15.698 1.00 96.81 156 GLU A C 1
ATOM 1233 O O . GLU A 1 156 ? -9.027 -11.492 16.876 1.00 96.81 156 GLU A O 1
ATOM 1238 N N . PHE A 1 157 ? -8.207 -10.530 15.020 1.00 97.25 157 PHE A N 1
ATOM 1239 C CA . PHE A 1 157 ? -8.026 -9.240 15.695 1.00 97.25 157 PHE A CA 1
ATOM 1240 C C . PHE A 1 157 ? -9.362 -8.554 16.013 1.00 97.25 157 PHE A C 1
ATOM 1242 O O . PHE A 1 157 ? -9.474 -7.889 17.043 1.00 97.25 157 PHE A O 1
ATOM 1249 N N . VAL A 1 158 ? -10.400 -8.760 15.189 1.00 97.38 158 VAL A N 1
ATOM 1250 C CA . VAL A 1 158 ? -11.759 -8.291 15.504 1.00 97.38 158 VAL A CA 1
ATOM 1251 C C . VAL A 1 158 ? -12.310 -9.042 16.712 1.00 97.38 158 VAL A C 1
ATOM 1253 O O . VAL A 1 158 ? -12.847 -8.421 17.627 1.00 97.38 158 VAL A O 1
ATOM 1256 N N . GLN A 1 159 ? -12.138 -10.364 16.768 1.00 95.62 159 GLN A N 1
ATOM 1257 C CA . GLN A 1 159 ? -12.571 -11.154 17.917 1.00 95.62 159 GLN A CA 1
ATOM 1258 C C . GLN A 1 159 ? -11.847 -10.717 19.195 1.00 95.62 159 GLN A C 1
ATOM 1260 O O . GLN A 1 159 ? -12.497 -10.497 20.214 1.00 95.62 159 GLN A O 1
ATOM 1265 N N . ARG A 1 160 ? -10.527 -10.500 19.126 1.00 95.44 160 ARG A N 1
ATOM 1266 C CA . ARG A 1 160 ? -9.723 -9.976 20.240 1.00 95.44 160 ARG A CA 1
ATOM 1267 C C . ARG A 1 160 ? -10.248 -8.632 20.750 1.00 95.44 160 ARG A C 1
ATOM 1269 O O . ARG A 1 160 ? -10.343 -8.449 21.961 1.00 95.44 160 ARG A O 1
ATOM 1276 N N . PHE A 1 161 ? -10.623 -7.722 19.850 1.00 96.50 161 PHE A N 1
ATOM 1277 C CA . PHE A 1 161 ? -11.229 -6.438 20.211 1.00 96.50 161 PHE A CA 1
ATOM 1278 C C . PHE A 1 161 ? -12.519 -6.625 21.027 1.00 96.50 161 PHE A C 1
ATOM 1280 O O . PHE A 1 161 ? -12.664 -6.049 22.106 1.00 96.50 161 PHE A O 1
ATOM 1287 N N . PHE A 1 162 ? -13.438 -7.478 20.570 1.00 95.56 162 PHE A N 1
ATOM 1288 C CA . PHE A 1 162 ? -14.689 -7.726 21.295 1.00 95.56 162 PHE A CA 1
ATOM 1289 C C . PHE A 1 162 ? -14.486 -8.509 22.603 1.00 95.56 162 PHE A C 1
ATOM 1291 O O . PHE A 1 162 ? -15.134 -8.197 23.604 1.00 95.56 162 PHE A O 1
ATOM 1298 N N . ASP A 1 163 ? -13.562 -9.470 22.639 1.00 93.88 163 ASP A N 1
ATOM 1299 C CA . ASP A 1 163 ? -13.218 -10.210 23.860 1.00 93.88 163 ASP A CA 1
ATOM 1300 C C . ASP A 1 163 ? -12.594 -9.295 24.929 1.00 93.88 163 ASP A C 1
ATOM 1302 O O . ASP A 1 163 ? -12.831 -9.476 26.125 1.00 93.88 163 ASP A O 1
ATOM 1306 N N . ALA A 1 164 ? -11.842 -8.269 24.524 1.00 93.19 164 ALA A N 1
ATOM 1307 C CA . ALA A 1 164 ? -11.315 -7.255 25.433 1.00 93.19 164 ALA A CA 1
ATOM 1308 C C . ALA A 1 164 ? -12.402 -6.295 25.951 1.00 93.19 164 ALA A C 1
ATOM 1310 O O . ALA A 1 164 ? -12.374 -5.925 27.127 1.00 93.19 164 ALA A O 1
ATOM 1311 N N . LEU A 1 165 ? -13.393 -5.945 25.122 1.00 93.69 165 LEU A N 1
ATOM 1312 C CA . LEU A 1 165 ? -14.501 -5.071 25.522 1.00 93.69 165 LEU A CA 1
ATOM 1313 C C . LEU A 1 165 ? -15.511 -5.744 26.457 1.00 93.69 165 LEU A C 1
ATOM 1315 O O . LEU A 1 165 ? -16.120 -5.062 27.283 1.00 93.69 165 LEU A O 1
ATOM 1319 N N . PHE A 1 166 ? -15.730 -7.056 26.336 1.00 93.88 166 PHE A N 1
ATOM 1320 C CA . PHE A 1 166 ? -16.822 -7.714 27.058 1.00 93.88 166 PHE A CA 1
ATOM 1321 C C . PHE A 1 166 ? -16.741 -7.579 28.590 1.00 93.88 166 PHE A C 1
ATOM 1323 O O . PHE A 1 166 ? -17.753 -7.201 29.185 1.00 93.88 166 PHE A O 1
ATOM 1330 N N . PRO A 1 167 ? -15.587 -7.796 29.254 1.00 92.25 167 PRO A N 1
ATOM 1331 C CA . PRO A 1 167 ? -15.473 -7.581 30.695 1.00 92.25 167 PRO A CA 1
ATOM 1332 C C . PRO A 1 167 ? -15.824 -6.157 31.134 1.00 92.25 167 PRO A C 1
ATOM 1334 O O . PRO A 1 167 ? -16.456 -5.997 32.174 1.00 92.25 167 PRO A O 1
ATOM 1337 N N . LEU A 1 168 ? -15.479 -5.145 30.328 1.00 91.00 168 LEU A N 1
ATOM 1338 C CA . LEU A 1 168 ? -15.784 -3.737 30.611 1.00 91.00 168 LEU A CA 1
ATOM 1339 C C . LEU A 1 168 ? -17.290 -3.462 30.523 1.00 91.00 168 LEU A C 1
ATOM 1341 O O . LEU A 1 168 ? -17.879 -2.815 31.388 1.00 91.00 168 LEU A O 1
ATOM 1345 N N . VAL A 1 169 ? -17.941 -3.994 29.485 1.00 91.12 169 VAL A N 1
ATOM 1346 C CA . VAL A 1 169 ? -19.400 -3.898 29.340 1.00 91.12 169 VAL A CA 1
ATOM 1347 C C . VAL A 1 169 ? -20.094 -4.617 30.497 1.00 91.12 169 VAL A C 1
ATOM 1349 O O . VAL A 1 169 ? -21.051 -4.098 31.078 1.00 91.12 169 VAL A O 1
ATOM 1352 N N . TYR A 1 170 ? -19.593 -5.796 30.864 1.00 90.88 170 TYR A N 1
ATOM 1353 C CA . TYR A 1 170 ? -20.145 -6.583 31.954 1.00 90.88 170 TYR A CA 1
ATOM 1354 C C . TYR A 1 170 ? -20.053 -5.849 33.296 1.00 90.88 170 TYR A C 1
ATOM 1356 O O . TYR A 1 170 ? -21.078 -5.704 33.962 1.00 90.88 170 TYR A O 1
ATOM 1364 N N . SER A 1 171 ? -18.874 -5.346 33.674 1.00 89.69 171 SER A N 1
ATOM 1365 C CA . SER A 1 171 ? -18.668 -4.672 34.963 1.00 89.69 171 SER A CA 1
ATOM 1366 C C . SER A 1 171 ? -19.437 -3.362 35.080 1.00 89.69 171 SER A C 1
ATOM 1368 O O . SER A 1 171 ? -19.961 -3.076 36.147 1.00 89.69 171 SER A O 1
ATOM 1370 N N . HIS A 1 172 ? -19.552 -2.568 34.012 1.00 88.38 172 HIS A N 1
ATOM 1371 C CA . HIS A 1 172 ? -20.134 -1.225 34.114 1.00 88.38 172 HIS A CA 1
ATOM 1372 C C . HIS A 1 172 ? -21.628 -1.142 33.780 1.00 88.38 172 HIS A C 1
ATOM 1374 O O . HIS A 1 172 ? -22.285 -0.198 34.230 1.00 88.38 172 HIS A O 1
ATOM 1380 N N . TYR A 1 173 ? -22.171 -2.098 33.015 1.00 86.44 173 TYR A N 1
ATOM 1381 C CA . TYR A 1 173 ? -23.542 -2.014 32.488 1.00 86.44 173 TYR A CA 1
ATOM 1382 C C . TYR A 1 173 ? -24.417 -3.232 32.783 1.00 86.44 173 TYR A C 1
ATOM 1384 O O . TYR A 1 173 ? -25.628 -3.070 32.920 1.00 86.44 173 TYR A O 1
ATOM 1392 N N . ILE A 1 174 ? -23.843 -4.433 32.901 1.00 88.62 174 ILE A N 1
ATOM 1393 C CA . ILE A 1 174 ? -24.617 -5.653 33.190 1.00 88.62 174 ILE A CA 1
ATOM 1394 C C . ILE A 1 174 ? -24.654 -5.923 34.695 1.00 88.62 174 ILE A C 1
ATOM 1396 O O . ILE A 1 174 ? -25.714 -6.206 35.249 1.00 88.62 174 ILE A O 1
ATOM 1400 N N . ASN A 1 175 ? -23.506 -5.806 35.364 1.00 86.38 175 ASN A N 1
ATOM 1401 C CA . ASN A 1 175 ? -23.355 -6.043 36.794 1.00 86.38 175 ASN A CA 1
ATOM 1402 C C . ASN A 1 175 ? -22.573 -4.901 37.483 1.00 86.38 175 ASN A C 1
ATOM 1404 O O . ASN A 1 175 ? -21.472 -5.128 37.988 1.00 86.38 175 ASN A O 1
ATOM 1408 N N . PRO A 1 176 ? -23.152 -3.684 37.550 1.00 79.25 176 PRO A N 1
ATOM 1409 C CA . PRO A 1 176 ? -22.496 -2.464 38.042 1.00 79.25 176 PRO A CA 1
ATOM 1410 C C . PRO A 1 176 ? -22.118 -2.468 39.531 1.00 79.25 176 PRO A C 1
ATOM 1412 O O . PRO A 1 176 ? -21.604 -1.471 40.021 1.00 79.25 176 PRO A O 1
ATOM 1415 N N . GLY A 1 177 ? -22.401 -3.543 40.273 1.00 69.75 177 GLY A N 1
ATOM 1416 C CA . GLY A 1 177 ? -22.042 -3.682 41.688 1.00 69.75 177 GLY A CA 1
ATOM 1417 C C . GLY A 1 177 ? -20.655 -4.284 41.935 1.00 69.75 177 GLY A C 1
ATOM 1418 O O . GLY A 1 177 ? -20.276 -4.456 43.092 1.00 69.75 177 GLY A O 1
ATOM 1419 N N . VAL A 1 178 ? -19.923 -4.644 40.876 1.00 67.06 178 VAL A N 1
ATOM 1420 C CA . VAL A 1 178 ? -18.573 -5.216 40.947 1.00 67.06 178 VAL A CA 1
ATOM 1421 C C . VAL A 1 178 ? -17.609 -4.237 40.282 1.00 67.06 178 VAL A C 1
ATOM 1423 O O . VAL A 1 178 ? -17.279 -4.382 39.105 1.00 67.06 178 VAL A O 1
ATOM 1426 N N . ASP A 1 179 ? -17.205 -3.208 41.026 1.00 65.62 179 ASP A N 1
ATOM 1427 C CA . ASP A 1 179 ? -16.138 -2.302 40.591 1.00 65.62 179 ASP A CA 1
ATOM 1428 C C . ASP A 1 179 ? -14.821 -3.084 40.452 1.00 65.62 179 ASP A C 1
ATOM 1430 O O . ASP A 1 179 ? -14.510 -3.926 41.295 1.00 65.62 179 ASP A O 1
ATOM 1434 N N . ASP A 1 180 ? -14.080 -2.812 39.372 1.00 67.44 180 ASP A N 1
ATOM 1435 C CA . ASP A 1 180 ? -12.807 -3.448 38.996 1.00 67.44 180 ASP A CA 1
ATOM 1436 C C . ASP A 1 180 ? -12.790 -4.981 39.135 1.00 67.44 180 ASP A C 1
ATOM 1438 O O . ASP A 1 180 ? -12.341 -5.564 40.128 1.00 67.44 180 ASP A O 1
ATOM 1442 N N . LEU A 1 181 ? -13.239 -5.664 38.073 1.00 77.62 181 LEU A N 1
ATOM 1443 C CA . LEU A 1 181 ? -13.113 -7.117 37.963 1.00 77.62 181 LEU A CA 1
ATOM 1444 C C . LEU A 1 181 ? -11.657 -7.531 38.194 1.00 77.62 181 LEU A C 1
ATOM 1446 O O . LEU A 1 181 ? -10.755 -7.112 37.466 1.00 77.62 181 LEU A O 1
ATOM 1450 N N . SER A 1 182 ? -11.430 -8.423 39.164 1.00 85.62 182 SER A N 1
ATOM 1451 C CA . SER A 1 182 ? -10.109 -9.031 39.315 1.00 85.62 182 SER A CA 1
ATOM 1452 C C . SER A 1 182 ? -9.701 -9.715 38.000 1.00 85.62 182 SER A C 1
ATOM 1454 O O . SER A 1 182 ? -10.576 -10.227 37.295 1.00 85.62 182 SER A O 1
ATOM 1456 N N . PRO A 1 183 ? -8.401 -9.799 37.661 1.00 86.69 183 PRO A N 1
ATOM 1457 C CA . PRO A 1 183 ? -7.960 -10.402 36.399 1.00 86.69 183 PRO A CA 1
ATOM 1458 C C . PRO A 1 183 ? -8.525 -11.811 36.166 1.00 86.69 183 PRO A C 1
ATOM 1460 O O . PRO A 1 183 ? -8.888 -12.167 35.050 1.00 86.69 183 PRO A O 1
ATOM 1463 N N . VAL A 1 184 ? -8.674 -12.585 37.246 1.00 88.69 184 VAL A N 1
ATOM 1464 C CA . VAL A 1 184 ? -9.268 -13.929 37.229 1.00 88.69 184 VAL A CA 1
ATOM 1465 C C . VAL A 1 184 ? -10.763 -13.888 36.892 1.00 88.69 184 VAL A C 1
ATOM 1467 O O . VAL A 1 184 ? -11.231 -14.696 36.093 1.00 88.69 184 VAL A O 1
ATOM 1470 N N . HIS A 1 185 ? -11.521 -12.945 37.461 1.00 87.38 185 HIS A N 1
ATOM 1471 C CA . HIS A 1 185 ? -12.934 -12.773 37.113 1.00 87.38 185 HIS A CA 1
ATOM 1472 C C . HIS A 1 185 ? -13.108 -12.242 35.691 1.00 87.38 185 HIS A C 1
ATOM 1474 O O . HIS A 1 185 ? -13.987 -12.723 34.983 1.00 87.38 185 HIS A O 1
ATOM 1480 N N . ALA A 1 186 ? -12.271 -11.297 35.253 1.00 89.44 186 ALA A N 1
ATOM 1481 C CA . ALA A 1 186 ? -12.300 -10.790 33.886 1.00 89.44 186 ALA A CA 1
ATOM 1482 C C . ALA A 1 186 ? -12.067 -11.919 32.872 1.00 89.44 186 ALA A C 1
ATOM 1484 O O . ALA A 1 186 ? -12.798 -12.013 31.892 1.00 89.44 186 ALA A O 1
ATOM 1485 N N . GLU A 1 187 ? -11.120 -12.821 33.140 1.00 91.31 187 GLU A N 1
ATOM 1486 C CA . GLU A 1 187 ? -10.869 -13.978 32.278 1.00 91.31 187 GLU A CA 1
ATOM 1487 C C . GLU A 1 187 ? -12.021 -14.988 32.287 1.00 91.31 187 GLU A C 1
ATOM 1489 O O . GLU A 1 187 ? -12.402 -15.509 31.240 1.00 91.31 187 GLU A O 1
ATOM 1494 N N . CYS A 1 188 ? -12.650 -15.201 33.445 1.00 91.12 188 CYS A N 1
ATOM 1495 C CA . CYS A 1 188 ? -13.875 -15.993 33.527 1.00 91.12 188 CYS A CA 1
ATOM 1496 C C . CYS A 1 188 ? -14.976 -15.390 32.635 1.00 91.12 188 CYS A C 1
ATOM 1498 O O . CYS A 1 188 ? -15.550 -16.092 31.802 1.00 91.12 188 CYS A O 1
ATOM 1500 N N . VAL A 1 189 ? -15.203 -14.074 32.726 1.00 92.00 189 VAL A N 1
ATOM 1501 C CA . VAL A 1 189 ? -16.174 -13.357 31.883 1.00 92.00 189 VAL A CA 1
ATOM 1502 C C . VAL A 1 189 ? -15.823 -13.494 30.398 1.00 92.00 189 VAL A C 1
ATOM 1504 O O . VAL A 1 189 ? -16.710 -13.798 29.600 1.00 92.00 189 VAL A O 1
ATOM 1507 N N . ARG A 1 190 ? -14.545 -13.357 30.016 1.00 91.94 190 ARG A N 1
ATOM 1508 C CA . ARG A 1 190 ? -14.102 -13.587 28.628 1.00 91.94 190 ARG A CA 1
ATOM 1509 C C . ARG A 1 190 ? -14.385 -15.004 28.158 1.00 91.94 190 ARG A C 1
ATOM 1511 O O . ARG A 1 190 ? -14.885 -15.172 27.055 1.00 91.94 190 ARG A O 1
ATOM 1518 N N . SER A 1 191 ? -14.128 -16.019 28.982 1.00 91.19 191 SER A N 1
ATOM 1519 C CA . SER A 1 191 ? -14.318 -17.413 28.566 1.00 91.19 191 SER A CA 1
ATOM 1520 C C . SER A 1 191 ? -15.774 -17.743 28.210 1.00 91.19 191 SER A C 1
ATOM 1522 O O . SER A 1 191 ? -16.021 -18.548 27.316 1.00 91.19 191 SER A O 1
ATOM 1524 N N . VAL A 1 192 ? -16.733 -17.056 28.840 1.00 90.50 192 VAL A N 1
ATOM 1525 C CA . VAL A 1 192 ? -18.173 -17.210 28.583 1.00 90.50 192 VAL A CA 1
ATOM 1526 C C . VAL A 1 192 ? -18.638 -16.418 27.346 1.00 90.50 192 VAL A C 1
ATOM 1528 O O . VAL A 1 192 ? -19.726 -16.683 26.831 1.00 90.50 192 VAL A O 1
ATOM 1531 N N . SER A 1 193 ? -17.832 -15.483 26.814 1.00 87.62 193 SER A N 1
ATOM 1532 C CA . SER A 1 193 ? -18.211 -14.610 25.682 1.00 87.62 193 SER A CA 1
ATOM 1533 C C . SER A 1 193 ? -18.669 -15.403 24.452 1.00 87.62 193 SER A C 1
ATOM 1535 O O . SER A 1 193 ? -19.620 -15.008 23.774 1.00 87.62 193 SER A O 1
ATOM 1537 N N . ARG A 1 194 ? -18.036 -16.555 24.204 1.00 84.81 194 ARG A N 1
ATOM 1538 C CA . ARG A 1 194 ? -18.322 -17.436 23.065 1.00 84.81 194 ARG A CA 1
ATOM 1539 C C . ARG A 1 194 ? -19.698 -18.083 23.152 1.00 84.81 194 ARG A C 1
ATOM 1541 O O . ARG A 1 194 ? -20.367 -18.220 22.130 1.00 84.81 194 ARG A O 1
ATOM 1548 N N . ASP A 1 195 ? -20.131 -18.428 24.360 1.00 89.00 195 ASP A N 1
ATOM 1549 C CA . ASP A 1 195 ? -21.409 -19.100 24.591 1.00 89.00 195 ASP A CA 1
ATOM 1550 C C . ASP A 1 195 ? -22.570 -18.102 24.568 1.00 89.00 195 ASP A C 1
ATOM 1552 O O . ASP A 1 195 ? -23.612 -18.355 23.958 1.00 89.00 195 ASP A O 1
ATOM 1556 N N . VAL A 1 196 ? -22.389 -16.938 25.203 1.00 90.94 196 VAL A N 1
ATOM 1557 C CA . VAL A 1 196 ? -23.463 -15.940 25.349 1.00 90.94 196 VAL A CA 1
ATOM 1558 C C . VAL A 1 196 ? -23.557 -14.968 24.176 1.00 90.94 196 VAL A C 1
ATOM 1560 O O . VAL A 1 196 ? -24.603 -14.349 23.997 1.00 90.94 196 VAL A O 1
ATOM 1563 N N . ARG A 1 197 ? -22.495 -14.844 23.364 1.00 91.81 197 ARG A N 1
ATOM 1564 C CA . ARG A 1 197 ? -22.397 -13.937 22.205 1.00 91.81 197 ARG A CA 1
ATOM 1565 C C . ARG A 1 197 ? -22.926 -12.531 22.526 1.00 91.81 197 ARG A C 1
ATOM 1567 O O . ARG A 1 197 ? -23.912 -12.088 21.932 1.00 91.81 197 ARG A O 1
ATOM 1574 N N . PRO A 1 198 ? -22.273 -11.806 23.453 1.00 92.50 198 PRO A N 1
ATOM 1575 C CA . PRO A 1 198 ? -22.814 -10.580 24.045 1.00 92.50 198 PRO A CA 1
ATOM 1576 C C . PRO A 1 198 ? -23.016 -9.447 23.030 1.00 92.50 198 PRO A C 1
ATOM 1578 O O . PRO A 1 198 ? -23.860 -8.579 23.230 1.00 92.50 198 PRO A O 1
ATOM 1581 N N . PHE A 1 199 ? -22.280 -9.481 21.918 1.00 94.56 199 PHE A N 1
ATOM 1582 C CA . PHE A 1 199 ? -22.365 -8.505 20.830 1.00 94.56 199 PHE A CA 1
ATOM 1583 C C . PHE A 1 199 ? -23.147 -9.016 19.607 1.00 94.56 199 PHE A C 1
ATOM 1585 O O . PHE A 1 199 ? -23.175 -8.359 18.565 1.00 94.56 199 PHE A O 1
ATOM 1592 N N . GLY A 1 200 ? -23.787 -10.185 19.710 1.00 94.94 200 GLY A N 1
ATOM 1593 C CA . GLY A 1 200 ? -24.546 -10.788 18.617 1.00 94.94 200 GLY A CA 1
ATOM 1594 C C . GLY A 1 200 ? -23.708 -10.946 17.345 1.00 94.94 200 GLY A C 1
ATOM 1595 O O . GLY A 1 200 ? -22.627 -11.523 17.382 1.00 94.94 200 GLY A O 1
ATOM 1596 N N . ALA A 1 201 ? -24.214 -10.422 16.226 1.00 96.06 201 ALA A N 1
ATOM 1597 C CA . ALA A 1 201 ? -23.570 -10.500 14.911 1.00 96.06 201 ALA A CA 1
ATOM 1598 C C . ALA A 1 201 ? -22.551 -9.375 14.632 1.00 96.06 201 ALA A C 1
ATOM 1600 O O . ALA A 1 201 ? -21.987 -9.322 13.540 1.00 96.06 201 ALA A O 1
ATOM 1601 N N . ALA A 1 202 ? -22.334 -8.446 15.571 1.00 96.50 202 ALA A N 1
ATOM 1602 C CA . ALA A 1 202 ? -21.457 -7.296 15.344 1.00 96.50 202 ALA A CA 1
ATOM 1603 C C . ALA A 1 202 ? -19.989 -7.670 15.038 1.00 96.50 202 ALA A C 1
ATOM 1605 O O . ALA A 1 202 ? -19.437 -7.057 14.122 1.00 96.50 202 ALA A O 1
ATOM 1606 N N . PRO A 1 203 ? -19.363 -8.664 15.710 1.00 96.50 203 PRO A N 1
ATOM 1607 C CA . PRO A 1 203 ? -18.004 -9.093 15.375 1.00 96.50 203 PRO A CA 1
ATOM 1608 C C . PRO A 1 203 ? -17.877 -9.588 13.933 1.00 96.50 203 PRO A C 1
ATOM 1610 O O . PRO A 1 203 ? -17.032 -9.099 13.186 1.00 96.50 203 PRO A O 1
ATOM 1613 N N . ASP A 1 204 ? -18.776 -10.479 13.510 1.00 96.31 204 ASP A N 1
ATOM 1614 C CA . ASP A 1 204 ? -18.770 -11.031 12.152 1.00 96.31 204 ASP A CA 1
ATOM 1615 C C . ASP A 1 204 ? -19.013 -9.944 11.097 1.00 96.31 204 ASP A C 1
ATOM 1617 O O . ASP A 1 204 ? -18.346 -9.909 10.062 1.00 96.31 204 ASP A O 1
ATOM 1621 N N . LEU A 1 205 ? -19.936 -9.016 11.373 1.00 97.56 205 LEU A N 1
ATOM 1622 C CA . LEU A 1 205 ? -20.237 -7.906 10.472 1.00 97.56 205 LEU A CA 1
ATOM 1623 C C . LEU A 1 205 ? -19.034 -6.969 10.304 1.00 97.56 205 LEU A C 1
ATOM 1625 O O . LEU A 1 205 ? -18.736 -6.554 9.184 1.00 97.56 205 LEU A O 1
ATOM 1629 N N . LEU A 1 206 ? -18.341 -6.638 11.397 1.00 97.00 206 LEU A N 1
ATOM 1630 C CA . LEU A 1 206 ? -17.151 -5.791 11.346 1.00 97.00 206 LEU A CA 1
ATOM 1631 C C . LEU A 1 206 ? -16.012 -6.488 10.590 1.00 97.00 206 LEU A C 1
ATOM 1633 O O . LEU A 1 206 ? -15.372 -5.870 9.737 1.00 97.00 206 LEU A O 1
ATOM 1637 N N . ALA A 1 207 ? -15.799 -7.781 10.847 1.00 97.19 207 ALA A N 1
ATOM 1638 C CA . ALA A 1 207 ? -14.793 -8.569 10.147 1.00 97.19 207 ALA A CA 1
ATOM 1639 C C . ALA A 1 207 ? -15.066 -8.651 8.634 1.00 97.19 207 ALA A C 1
ATOM 1641 O O . ALA A 1 207 ? -14.145 -8.454 7.835 1.00 97.19 207 ALA A O 1
ATOM 1642 N N . ASP A 1 208 ? -16.318 -8.870 8.220 1.00 96.38 208 ASP A N 1
ATOM 1643 C CA . ASP A 1 208 ? -16.704 -8.865 6.801 1.00 96.38 208 ASP A CA 1
ATOM 1644 C C . ASP A 1 208 ? -16.476 -7.490 6.155 1.00 96.38 208 ASP A C 1
ATOM 1646 O O . ASP A 1 208 ? -15.897 -7.394 5.070 1.00 96.38 208 ASP A O 1
ATOM 1650 N N . GLN A 1 209 ? -16.855 -6.405 6.837 1.00 94.31 209 GLN A N 1
ATOM 1651 C CA . GLN A 1 209 ? -16.670 -5.044 6.325 1.00 94.31 209 GLN A CA 1
ATOM 1652 C C . GLN A 1 209 ? -15.193 -4.690 6.131 1.00 94.31 209 GLN A C 1
ATOM 1654 O O . GLN A 1 209 ? -14.824 -4.169 5.071 1.00 94.31 209 GLN A O 1
ATOM 1659 N N . ILE A 1 210 ? -14.340 -5.004 7.111 1.00 94.19 210 ILE A N 1
ATOM 1660 C CA . ILE A 1 210 ? -12.889 -4.788 7.017 1.00 94.19 210 ILE A CA 1
ATOM 1661 C C . ILE A 1 210 ? -12.296 -5.658 5.908 1.00 94.19 210 ILE A C 1
ATOM 1663 O O . ILE A 1 210 ? -11.501 -5.175 5.105 1.00 94.19 210 ILE A O 1
ATOM 1667 N N . THR A 1 211 ? -12.720 -6.917 5.798 1.00 94.44 211 THR A N 1
ATOM 1668 C CA . THR A 1 211 ? -12.232 -7.827 4.753 1.00 94.44 211 THR A CA 1
ATOM 1669 C C . THR A 1 211 ? -12.593 -7.312 3.361 1.00 94.44 211 THR A C 1
ATOM 1671 O O . THR A 1 211 ? -11.722 -7.171 2.502 1.00 94.44 211 THR A O 1
ATOM 1674 N N . ARG A 1 212 ? -13.864 -6.974 3.123 1.00 90.81 212 ARG A N 1
ATOM 1675 C CA . ARG A 1 212 ? -14.351 -6.545 1.804 1.00 90.81 212 ARG A CA 1
ATOM 1676 C C . ARG A 1 212 ? -13.745 -5.223 1.350 1.00 90.81 212 ARG A C 1
ATOM 1678 O O . ARG A 1 212 ? -13.290 -5.115 0.210 1.00 90.81 212 ARG A O 1
ATOM 1685 N N . SER A 1 213 ? -13.749 -4.217 2.224 1.00 85.94 213 SER A N 1
ATOM 1686 C CA . SER A 1 213 ? -13.135 -2.919 1.917 1.00 85.94 213 SER A CA 1
ATOM 1687 C C . SER A 1 213 ? -11.617 -3.048 1.796 1.00 85.94 213 SER A C 1
ATOM 1689 O O . SER A 1 213 ? -10.998 -2.463 0.905 1.00 85.94 213 SER A O 1
ATOM 1691 N N . GLY A 1 214 ? -11.027 -3.891 2.639 1.00 87.50 214 GLY A N 1
ATOM 1692 C CA . GLY A 1 214 ? -9.597 -3.988 2.781 1.00 87.50 214 GLY A CA 1
ATOM 1693 C C . GLY A 1 214 ? -8.864 -4.742 1.692 1.00 87.50 214 GLY A C 1
ATOM 1694 O O . GLY A 1 214 ? -7.802 -4.305 1.250 1.00 87.50 214 GLY A O 1
ATOM 1695 N N . VAL A 1 215 ? -9.449 -5.833 1.194 1.00 87.19 215 VAL A N 1
ATOM 1696 C CA . VAL A 1 215 ? -8.877 -6.601 0.079 1.00 87.19 215 VAL A CA 1
ATOM 1697 C C . VAL A 1 215 ? -8.665 -5.709 -1.144 1.00 87.19 215 VAL A C 1
ATOM 1699 O O . VAL A 1 215 ? -7.620 -5.789 -1.782 1.00 87.19 215 VAL A O 1
ATOM 1702 N N . SER A 1 216 ? -9.601 -4.803 -1.434 1.00 87.56 216 SER A N 1
ATOM 1703 C CA . SER A 1 216 ? -9.484 -3.889 -2.578 1.00 87.56 216 SER A CA 1
ATOM 1704 C C . SER A 1 216 ? -8.297 -2.929 -2.434 1.00 87.56 216 SER A C 1
ATOM 1706 O O . SER A 1 216 ? -7.528 -2.754 -3.380 1.00 87.56 216 SER A O 1
ATOM 1708 N N . GLY A 1 217 ? -8.110 -2.344 -1.245 1.00 88.44 217 GLY A N 1
ATOM 1709 C CA . GLY A 1 217 ? -6.974 -1.462 -0.956 1.00 88.44 217 GLY A CA 1
ATOM 1710 C C . GLY A 1 217 ? -5.630 -2.192 -1.004 1.00 88.44 217 GLY A C 1
ATOM 1711 O O . GLY A 1 217 ? -4.686 -1.704 -1.627 1.00 88.44 217 GLY A O 1
ATOM 1712 N N . ARG A 1 218 ? -5.565 -3.402 -0.431 1.00 89.50 218 ARG A N 1
ATOM 1713 C CA . ARG A 1 218 ? -4.369 -4.261 -0.478 1.00 89.50 218 ARG A CA 1
ATOM 1714 C C . ARG A 1 218 ? -3.980 -4.610 -1.910 1.00 89.50 218 ARG A C 1
ATOM 1716 O O . ARG A 1 218 ? -2.820 -4.449 -2.276 1.00 89.50 218 ARG A O 1
ATOM 1723 N N . LEU A 1 219 ? -4.944 -5.045 -2.723 1.00 91.19 219 LEU A N 1
ATOM 1724 C CA . LEU A 1 219 ? -4.706 -5.395 -4.125 1.00 91.19 219 LEU A CA 1
ATOM 1725 C C . LEU A 1 219 ? -4.214 -4.194 -4.935 1.00 91.19 219 LEU A C 1
ATOM 1727 O O . LEU A 1 219 ? -3.309 -4.346 -5.752 1.00 91.19 219 LEU A O 1
ATOM 1731 N N . LEU A 1 220 ? -4.763 -2.999 -4.691 1.00 91.25 220 LEU A N 1
ATOM 1732 C CA . LEU A 1 220 ? -4.294 -1.778 -5.343 1.00 91.25 220 LEU A CA 1
ATOM 1733 C C . LEU A 1 220 ? -2.833 -1.474 -4.983 1.00 91.25 220 LEU A C 1
ATOM 1735 O O . LEU A 1 220 ? -2.023 -1.255 -5.881 1.00 91.25 220 LEU A O 1
ATOM 1739 N N . LEU A 1 221 ? -2.475 -1.499 -3.695 1.00 92.62 221 LEU A N 1
ATOM 1740 C CA . LEU A 1 221 ? -1.094 -1.268 -3.256 1.00 92.62 221 LEU A CA 1
ATOM 1741 C C . LEU A 1 221 ? -0.128 -2.320 -3.810 1.00 92.62 221 LEU A C 1
ATOM 1743 O O . LEU A 1 221 ? 0.950 -1.970 -4.287 1.00 92.62 221 LEU A O 1
ATOM 1747 N N . GLN A 1 222 ? -0.519 -3.595 -3.801 1.00 93.06 222 GLN A N 1
ATOM 1748 C CA . GLN A 1 222 ? 0.270 -4.676 -4.395 1.00 93.06 222 GLN A CA 1
ATOM 1749 C C . GLN A 1 222 ? 0.482 -4.463 -5.896 1.00 93.06 222 GLN A C 1
ATOM 1751 O O . GLN A 1 222 ? 1.606 -4.587 -6.374 1.00 93.06 222 GLN A O 1
ATOM 1756 N N . ALA A 1 223 ? -0.569 -4.093 -6.634 1.00 94.81 223 ALA A N 1
ATOM 1757 C CA . ALA A 1 223 ? -0.475 -3.818 -8.064 1.00 94.81 223 ALA A CA 1
ATOM 1758 C C . ALA A 1 223 ? 0.441 -2.621 -8.364 1.00 94.81 223 ALA A C 1
ATOM 1760 O O . ALA A 1 223 ? 1.238 -2.677 -9.300 1.00 94.81 223 ALA A O 1
ATOM 1761 N N . LEU A 1 224 ? 0.365 -1.555 -7.561 1.00 95.31 224 LEU A N 1
ATOM 1762 C CA . LEU A 1 224 ? 1.234 -0.387 -7.707 1.00 95.31 224 LEU A CA 1
ATOM 1763 C C . LEU A 1 224 ? 2.703 -0.728 -7.413 1.00 95.31 224 LEU A C 1
ATOM 1765 O O . LEU A 1 224 ? 3.573 -0.369 -8.206 1.00 95.31 224 LEU A O 1
ATOM 1769 N N . HIS A 1 225 ? 2.984 -1.449 -6.322 1.00 94.94 225 HIS A N 1
ATOM 1770 C CA . HIS A 1 225 ? 4.342 -1.894 -5.989 1.00 94.94 225 HIS A CA 1
ATOM 1771 C C . HIS A 1 225 ? 4.918 -2.831 -7.053 1.00 94.94 225 HIS A C 1
ATOM 1773 O O . HIS A 1 225 ? 6.054 -2.636 -7.480 1.00 94.94 225 HIS A O 1
ATOM 1779 N N . LEU A 1 226 ? 4.124 -3.788 -7.541 1.00 95.75 226 LEU A N 1
ATOM 1780 C CA . LEU A 1 226 ? 4.534 -4.675 -8.629 1.00 95.75 226 LEU A CA 1
ATOM 1781 C C . LEU A 1 226 ? 4.815 -3.887 -9.915 1.00 95.75 226 LEU A C 1
ATOM 1783 O O . LEU A 1 226 ? 5.791 -4.156 -10.609 1.00 95.75 226 LEU A O 1
ATOM 1787 N N . GLY A 1 227 ? 3.994 -2.879 -10.225 1.00 95.19 227 GLY A N 1
ATOM 1788 C CA . GLY A 1 227 ? 4.234 -1.981 -11.352 1.00 95.19 227 GLY A CA 1
ATOM 1789 C C . GLY A 1 227 ? 5.580 -1.259 -11.246 1.00 95.19 227 GLY A C 1
ATOM 1790 O O . GLY A 1 227 ? 6.334 -1.225 -12.217 1.00 95.19 227 GLY A O 1
ATOM 1791 N N . ILE A 1 228 ? 5.915 -0.742 -10.061 1.00 94.88 228 ILE A N 1
ATOM 1792 C CA . ILE A 1 228 ? 7.215 -0.110 -9.779 1.00 94.88 228 ILE A CA 1
ATOM 1793 C C . ILE A 1 228 ? 8.362 -1.113 -9.964 1.00 94.88 228 ILE A C 1
ATOM 1795 O O . ILE A 1 228 ? 9.356 -0.800 -10.619 1.00 94.88 228 ILE A O 1
ATOM 1799 N N . GLU A 1 229 ? 8.221 -2.327 -9.433 1.00 94.19 229 GLU A N 1
ATOM 1800 C CA . GLU A 1 229 ? 9.231 -3.384 -9.546 1.00 94.19 229 GLU A CA 1
ATOM 1801 C C . GLU A 1 229 ? 9.504 -3.772 -11.006 1.00 94.19 229 GLU A C 1
ATOM 1803 O O . GLU A 1 229 ? 10.662 -3.843 -11.428 1.00 94.19 229 GLU A O 1
ATOM 1808 N N . VAL A 1 230 ? 8.450 -3.958 -11.807 1.00 93.62 230 VAL A N 1
ATOM 1809 C CA . VAL A 1 230 ? 8.568 -4.282 -13.237 1.00 93.62 230 VAL A CA 1
ATOM 1810 C C . VAL A 1 230 ? 9.250 -3.150 -14.004 1.00 93.62 230 VAL A C 1
ATOM 1812 O O . VAL A 1 230 ? 10.110 -3.418 -14.847 1.00 93.62 230 VAL A O 1
ATOM 1815 N N . ILE A 1 231 ? 8.917 -1.889 -13.711 1.00 91.94 231 ILE A N 1
ATOM 1816 C CA . ILE A 1 231 ? 9.557 -0.730 -14.350 1.00 91.94 231 ILE A CA 1
ATOM 1817 C C . ILE A 1 231 ? 11.041 -0.673 -13.998 1.00 91.94 231 ILE A C 1
ATOM 1819 O O . ILE A 1 231 ? 11.863 -0.572 -14.904 1.00 91.94 231 ILE A O 1
ATOM 1823 N N . ASN A 1 232 ? 11.390 -0.791 -12.715 1.00 89.25 232 ASN A N 1
ATOM 1824 C CA . ASN A 1 232 ? 12.785 -0.777 -12.267 1.00 89.25 232 ASN A CA 1
ATOM 1825 C C . ASN A 1 232 ? 13.584 -1.933 -12.885 1.00 89.25 232 ASN A C 1
ATOM 1827 O O . ASN A 1 232 ? 14.715 -1.749 -13.326 1.00 89.25 232 ASN A O 1
ATOM 1831 N N . THR A 1 233 ? 12.978 -3.119 -12.979 1.00 89.00 233 THR A N 1
ATOM 1832 C CA . THR A 1 233 ? 13.593 -4.275 -13.646 1.00 89.00 233 THR A CA 1
ATOM 1833 C C . THR A 1 233 ? 13.832 -3.992 -15.127 1.00 89.00 233 THR A C 1
ATOM 1835 O O . THR A 1 233 ? 14.912 -4.274 -15.638 1.00 89.00 233 THR A O 1
ATOM 1838 N N . THR A 1 234 ? 12.847 -3.397 -15.807 1.00 86.38 234 THR A N 1
ATOM 1839 C CA . THR A 1 234 ? 12.928 -3.042 -17.233 1.00 86.38 234 THR A CA 1
ATOM 1840 C C . THR A 1 234 ? 14.000 -1.984 -17.494 1.00 86.38 234 THR A C 1
ATOM 1842 O O . THR A 1 234 ? 14.739 -2.089 -18.470 1.00 86.38 234 THR A O 1
ATOM 1845 N N . ASP A 1 235 ? 14.126 -0.998 -16.605 1.00 84.12 235 ASP A N 1
ATOM 1846 C CA . ASP A 1 235 ? 15.116 0.080 -16.699 1.00 84.12 235 ASP A CA 1
ATOM 1847 C C . ASP A 1 235 ? 16.565 -0.426 -16.602 1.00 84.12 235 ASP A C 1
ATOM 1849 O O . ASP A 1 235 ? 17.493 0.146 -17.177 1.00 84.12 235 ASP A O 1
ATOM 1853 N N . HIS A 1 236 ? 16.753 -1.544 -15.899 1.00 79.75 236 HIS A N 1
ATOM 1854 C CA . HIS A 1 236 ? 18.045 -2.191 -15.697 1.00 79.75 236 HIS A CA 1
ATOM 1855 C C . HIS A 1 236 ? 18.305 -3.378 -16.638 1.00 79.75 236 HIS A C 1
ATOM 1857 O O . HIS A 1 236 ? 19.319 -4.067 -16.486 1.00 79.75 236 HIS A O 1
ATOM 1863 N N . LEU A 1 237 ? 17.443 -3.614 -17.635 1.00 79.81 237 LEU A N 1
ATOM 1864 C CA . LEU A 1 237 ? 17.678 -4.656 -18.633 1.00 79.81 237 LEU A CA 1
ATOM 1865 C C . LEU A 1 237 ? 18.916 -4.335 -19.475 1.00 79.81 237 LEU A C 1
ATOM 1867 O O . LEU A 1 237 ? 19.005 -3.308 -20.149 1.00 79.81 237 LEU A O 1
ATOM 1871 N N . GLN A 1 238 ? 19.868 -5.267 -19.488 1.00 75.50 238 GLN A N 1
ATOM 1872 C CA . GLN A 1 238 ? 20.994 -5.210 -20.411 1.00 75.50 238 GLN A CA 1
ATOM 1873 C C . GLN A 1 238 ? 20.558 -5.745 -21.776 1.00 75.50 238 GLN A C 1
ATOM 1875 O O . GLN A 1 238 ? 20.151 -6.899 -21.901 1.00 75.50 238 GLN A O 1
ATOM 1880 N N . LEU A 1 239 ? 20.665 -4.910 -22.811 1.00 74.44 239 LEU A N 1
ATOM 1881 C CA . LEU A 1 239 ? 20.436 -5.337 -24.190 1.00 74.44 239 LEU A CA 1
ATOM 1882 C C . LEU A 1 239 ? 21.472 -6.402 -24.570 1.00 74.44 239 LEU A C 1
ATOM 1884 O O . LEU A 1 239 ? 22.680 -6.156 -24.490 1.00 74.44 239 LEU A O 1
ATOM 1888 N N . SER A 1 240 ? 20.999 -7.579 -24.984 1.00 71.19 240 SER A N 1
ATOM 1889 C CA . SER A 1 240 ? 21.865 -8.665 -25.442 1.00 71.19 240 SER A CA 1
ATOM 1890 C C . SER A 1 240 ? 22.631 -8.284 -26.714 1.00 71.19 240 SER A C 1
ATOM 1892 O O . SER A 1 240 ? 22.299 -7.311 -27.400 1.00 71.19 240 SER A O 1
ATOM 1894 N N . ARG A 1 241 ? 23.694 -9.048 -26.995 1.00 58.97 241 ARG A N 1
ATOM 1895 C CA . ARG A 1 241 ? 24.583 -8.821 -28.138 1.00 58.97 241 ARG A CA 1
ATOM 1896 C C . ARG A 1 241 ? 23.842 -8.882 -29.464 1.00 58.97 241 ARG A C 1
ATOM 1898 O O . ARG A 1 241 ? 23.113 -9.873 -29.670 1.00 58.97 241 ARG A O 1
#